Protein AF-A0A2N9NMX2-F1 (afdb_monomer_lite)

Sequence (235 aa):
MAMRSRLASSKILWVWAVVLITSLGVEANPLKEPKRTVNGYAIDLTPLFRWWAKHQGERPLKAWVQVTGPIVGTNNLGWILKARVESSGEGETEDKPKTSANGETRIILTHPPIQEFADFQKLLEQRKALTDEQSQLSAQVADAKNHSQQLSQEQADYRARGVRARGISQQTHYWNQTGDEAKARLKDIEKQLEELRAKFTSYPDAAKYSVDTFALDLRQEFAGMHVYERGFVWK

pLDDT: mean 86.07, std 18.01, range [40.31, 98.5]

Foldseek 3Di:
DDDDDDPPPPPPPDDPPPPPPDCPDLFLDLPPQQWFADPNDTGGCVQQSVCVVPVDDDHPPQQKWKWKAAFPQADPFATWGQTQTDRPDDDPPVPDDPQDPVNTDIAGEGPDPPVVVVVLVVLVVVLVVLVVLLVVLVVLLVVLVVLLVVLVVVCVVCVVVVHDDPPSVVSNVVSVVSNVVSVVVSVVSVVVNVVSVSSQNSAPDSVGHMRTHIWGFPVDDDPNHTYTYRGHRDD

Radius of gyration: 29.01 Å; chains: 1; bounding box: 64×53×88 Å

Structure (mmCIF, N/CA/C/O backbone):
data_AF-A0A2N9NMX2-F1
#
_entry.id   AF-A0A2N9NMX2-F1
#
loop_
_atom_site.group_PDB
_atom_site.id
_atom_site.type_symbol
_atom_site.label_atom_id
_atom_site.label_alt_id
_atom_site.label_comp_id
_atom_site.label_asym_id
_atom_site.label_entity_id
_atom_site.label_seq_id
_atom_site.pdbx_PDB_ins_code
_atom_site.Cartn_x
_atom_site.Cartn_y
_atom_site.Cartn_z
_atom_site.occupancy
_atom_site.B_iso_or_equiv
_atom_site.auth_seq_id
_atom_site.auth_comp_id
_atom_site.auth_asym_id
_atom_site.auth_atom_id
_atom_site.pdbx_PDB_model_num
ATOM 1 N N . MET A 1 1 ? -12.066 -32.091 48.971 1.00 47.62 1 MET A N 1
ATOM 2 C CA . MET A 1 1 ? -11.179 -32.180 47.791 1.00 47.62 1 MET A CA 1
ATOM 3 C C . MET A 1 1 ? -11.675 -31.146 46.781 1.00 47.62 1 MET A C 1
ATOM 5 O O . MET A 1 1 ? -12.610 -31.419 46.048 1.00 47.62 1 MET A O 1
ATOM 9 N N . ALA A 1 2 ? -11.192 -29.903 46.873 1.00 42.56 2 ALA A N 1
ATOM 10 C CA . ALA A 1 2 ? -11.749 -28.760 46.141 1.00 42.56 2 ALA A CA 1
ATOM 11 C C . ALA A 1 2 ? -10.792 -28.340 45.020 1.00 42.56 2 ALA A C 1
ATOM 13 O O . ALA A 1 2 ? -9.688 -27.855 45.275 1.00 42.56 2 ALA A O 1
ATOM 14 N N . MET A 1 3 ? -11.219 -28.570 43.780 1.00 45.94 3 MET A N 1
ATOM 15 C CA . MET A 1 3 ? -10.464 -28.287 42.565 1.00 45.94 3 MET A CA 1
ATOM 16 C C . MET A 1 3 ? -10.550 -26.783 42.268 1.00 45.94 3 MET A C 1
ATOM 18 O O . MET A 1 3 ? -11.574 -26.270 41.822 1.00 45.94 3 MET A O 1
ATOM 22 N N . ARG A 1 4 ? -9.479 -26.047 42.583 1.00 51.97 4 ARG A N 1
ATOM 23 C CA . ARG A 1 4 ? -9.343 -24.621 42.260 1.00 51.97 4 ARG A CA 1
ATOM 24 C C . ARG A 1 4 ? -9.073 -24.465 40.762 1.00 51.97 4 ARG A C 1
ATOM 26 O O . ARG A 1 4 ? -7.940 -24.617 40.315 1.00 51.97 4 ARG A O 1
ATOM 33 N N . SER A 1 5 ? -10.123 -24.137 40.015 1.00 53.41 5 SER A N 1
ATOM 34 C CA . SER A 1 5 ? -10.069 -23.642 38.636 1.00 53.41 5 SER A CA 1
ATOM 35 C C . SER A 1 5 ? -9.247 -22.348 38.581 1.00 53.41 5 SER A C 1
ATOM 37 O O . SER A 1 5 ? -9.731 -21.269 38.930 1.00 53.41 5 SER A O 1
ATOM 39 N N . ARG A 1 6 ? -7.979 -22.452 38.171 1.00 52.78 6 ARG A N 1
ATOM 40 C CA . ARG A 1 6 ? -7.160 -21.299 37.789 1.00 52.78 6 ARG A CA 1
ATOM 41 C C . ARG A 1 6 ? -7.561 -20.896 36.372 1.00 52.78 6 ARG A C 1
ATOM 43 O O . ARG A 1 6 ? -7.125 -21.516 35.409 1.00 52.78 6 ARG A O 1
ATOM 50 N N . LEU A 1 7 ? -8.384 -19.857 36.265 1.00 48.28 7 LEU A N 1
ATOM 51 C CA . LEU A 1 7 ? -8.557 -19.100 35.029 1.00 48.28 7 LEU A CA 1
ATOM 52 C C . LEU A 1 7 ? -7.191 -18.525 34.648 1.00 48.28 7 LEU A C 1
ATOM 54 O O . LEU A 1 7 ? -6.672 -17.618 35.301 1.00 48.28 7 LEU A O 1
ATOM 58 N N . ALA A 1 8 ? -6.583 -19.118 33.625 1.00 44.38 8 ALA A N 1
ATOM 59 C CA . ALA A 1 8 ? -5.414 -18.577 32.968 1.00 44.38 8 ALA A CA 1
ATOM 60 C C . ALA A 1 8 ? -5.805 -17.218 32.375 1.00 44.38 8 ALA A C 1
ATOM 62 O O . ALA A 1 8 ? -6.515 -17.139 31.376 1.00 44.38 8 ALA A O 1
ATOM 63 N N . SER A 1 9 ? -5.365 -16.144 33.029 1.00 43.34 9 SER A N 1
ATOM 64 C CA . SER A 1 9 ? -5.313 -14.811 32.441 1.00 43.34 9 SER A CA 1
ATOM 65 C C . SER A 1 9 ? -4.363 -14.899 31.248 1.00 43.34 9 SER A C 1
ATOM 67 O O . SER A 1 9 ? -3.140 -14.850 31.396 1.00 43.34 9 SER A O 1
ATOM 69 N N . SER A 1 10 ? -4.945 -15.151 30.074 1.00 42.00 10 SER A N 1
ATOM 70 C CA . SER A 1 10 ? -4.273 -15.079 28.786 1.00 42.00 10 SER A CA 1
ATOM 71 C C . SER A 1 10 ? -3.840 -13.632 28.609 1.00 42.00 10 SER A C 1
ATOM 73 O O . SER A 1 10 ? -4.638 -12.753 28.284 1.00 42.00 10 SER A O 1
ATOM 75 N N . LYS A 1 11 ? -2.583 -13.369 28.966 1.00 43.91 11 LYS A N 1
ATOM 76 C CA . LYS A 1 11 ? -1.931 -12.084 28.770 1.00 43.91 11 LYS A CA 1
ATOM 77 C C . LYS A 1 11 ? -1.992 -11.787 27.278 1.00 43.91 11 LYS A C 1
ATOM 79 O O . LYS A 1 11 ? -1.294 -12.420 26.490 1.00 43.91 11 LYS A O 1
ATOM 84 N N . ILE A 1 12 ? -2.844 -10.833 26.916 1.00 48.16 12 ILE A N 1
ATOM 85 C CA . ILE A 1 12 ? -2.868 -10.167 25.616 1.00 48.16 12 ILE A CA 1
ATOM 86 C C . ILE A 1 12 ? -1.538 -9.417 25.507 1.00 48.16 12 ILE A C 1
ATOM 88 O O . ILE A 1 12 ? -1.404 -8.258 25.882 1.00 48.16 12 ILE A O 1
ATOM 92 N N . LEU A 1 13 ? -0.514 -10.150 25.089 1.00 41.31 13 LEU A N 1
ATOM 93 C CA . LEU A 1 13 ? 0.828 -9.676 24.789 1.00 41.31 13 LEU A CA 1
ATOM 94 C C . LEU A 1 13 ? 0.875 -9.468 23.272 1.00 41.31 13 LEU A C 1
ATOM 96 O O . LEU A 1 13 ? 1.619 -10.124 22.553 1.00 41.31 13 LEU A O 1
ATOM 100 N N . TRP A 1 14 ? -0.024 -8.618 22.773 1.00 45.47 14 TRP A N 1
ATOM 101 C CA . TRP A 1 14 ? -0.082 -8.267 21.362 1.00 45.47 14 TRP A CA 1
ATOM 102 C C . TRP A 1 14 ? 0.763 -7.014 21.122 1.00 45.47 14 TRP A C 1
ATOM 104 O O . TRP A 1 14 ? 0.376 -5.900 21.449 1.00 45.47 14 TRP A O 1
ATOM 114 N N . VAL A 1 15 ? 1.963 -7.267 20.601 1.00 44.28 15 VAL A N 1
ATOM 115 C CA . VAL A 1 15 ? 2.586 -6.519 19.501 1.00 44.28 15 VAL A CA 1
ATOM 116 C C . VAL A 1 15 ? 2.667 -4.994 19.680 1.00 44.28 15 VAL A C 1
ATOM 118 O O . VAL A 1 15 ? 2.109 -4.229 18.908 1.00 44.28 15 VAL A O 1
ATOM 121 N N . TRP A 1 16 ? 3.502 -4.535 20.614 1.00 44.97 16 TRP A N 1
ATOM 122 C CA . TRP A 1 16 ? 4.169 -3.230 20.479 1.00 44.97 16 TRP A CA 1
ATOM 123 C C . TRP A 1 16 ? 5.492 -3.405 19.728 1.00 44.97 16 TRP A C 1
ATOM 125 O O . TRP A 1 16 ? 6.568 -3.094 20.230 1.00 44.97 16 TRP A O 1
ATOM 135 N N . ALA A 1 17 ? 5.424 -3.940 18.509 1.00 49.78 17 ALA A N 1
ATOM 136 C CA . ALA A 1 17 ? 6.506 -3.767 17.552 1.00 49.78 17 ALA A CA 1
ATOM 137 C C . ALA A 1 17 ? 6.272 -2.415 16.872 1.00 49.78 17 ALA A C 1
ATOM 139 O O . ALA A 1 17 ? 5.719 -2.340 15.778 1.00 49.78 17 ALA A O 1
ATOM 140 N N . VAL A 1 18 ? 6.644 -1.336 17.568 1.00 46.16 18 VAL A N 1
ATOM 141 C CA . VAL A 1 18 ? 6.762 -0.001 16.972 1.00 46.16 18 VAL A CA 1
ATOM 142 C C . VAL A 1 18 ? 7.912 -0.083 15.981 1.00 46.16 18 VAL A C 1
ATOM 144 O O . VAL A 1 18 ? 9.083 0.106 16.305 1.00 46.16 18 VAL A O 1
ATOM 147 N N . VAL A 1 19 ? 7.562 -0.473 14.764 1.00 46.78 19 VAL A N 1
ATOM 148 C CA . VAL A 1 19 ? 8.454 -0.472 13.626 1.00 46.78 19 VAL A CA 1
ATOM 149 C C . VAL A 1 19 ? 8.679 0.992 13.261 1.00 46.78 19 VAL A C 1
ATOM 151 O O . VAL A 1 19 ? 7.882 1.624 12.570 1.00 46.78 19 VAL A O 1
ATOM 154 N N . LEU A 1 20 ? 9.778 1.535 13.774 1.00 42.72 20 LEU A N 1
ATOM 155 C CA . LEU A 1 20 ? 10.338 2.831 13.410 1.00 42.72 20 LEU A CA 1
ATOM 156 C C . LEU A 1 20 ? 10.934 2.703 11.993 1.00 42.72 20 LEU A C 1
ATOM 158 O O . LEU A 1 20 ? 12.146 2.678 11.807 1.00 42.72 20 LEU A O 1
ATOM 162 N N . ILE A 1 21 ? 10.070 2.528 10.984 1.00 47.84 21 ILE A N 1
ATOM 163 C CA . ILE A 1 21 ? 10.457 2.666 9.576 1.00 47.84 21 ILE A CA 1
ATOM 164 C C . ILE A 1 21 ? 10.662 4.156 9.351 1.00 47.84 21 ILE A C 1
ATOM 166 O O . ILE A 1 21 ? 9.710 4.929 9.252 1.00 47.84 21 ILE A O 1
ATOM 170 N N . THR A 1 22 ? 11.927 4.550 9.298 1.00 41.62 22 THR A N 1
ATOM 171 C CA . THR A 1 22 ? 12.352 5.824 8.741 1.00 41.62 22 THR A CA 1
ATOM 172 C C . THR A 1 22 ? 11.743 5.960 7.348 1.00 41.62 22 THR A C 1
ATOM 174 O O . THR A 1 22 ? 12.031 5.194 6.429 1.00 41.62 22 THR A O 1
ATOM 177 N N . SER A 1 23 ? 10.832 6.920 7.216 1.00 41.47 23 SER A N 1
ATOM 178 C CA . SER A 1 23 ? 10.140 7.284 5.988 1.00 41.47 23 SER A CA 1
ATOM 179 C C . SER A 1 23 ? 11.117 7.941 5.012 1.00 41.47 23 SER A C 1
ATOM 181 O O . SER A 1 23 ? 11.110 9.155 4.821 1.00 41.47 23 SER A O 1
ATOM 183 N N . LEU A 1 24 ? 11.983 7.141 4.394 1.00 43.94 24 LEU A N 1
ATOM 184 C CA . LEU A 1 24 ? 12.539 7.490 3.095 1.00 43.94 24 LEU A CA 1
ATOM 185 C C . LEU A 1 24 ? 11.363 7.440 2.122 1.00 43.94 24 LEU A C 1
ATOM 187 O O . LEU A 1 24 ? 10.785 6.373 1.925 1.00 43.94 24 LEU A O 1
ATOM 191 N N . GLY A 1 25 ? 10.956 8.610 1.627 1.00 40.31 25 GLY A N 1
ATOM 192 C CA . GLY A 1 25 ? 9.791 8.799 0.767 1.00 40.31 25 GLY A CA 1
ATOM 193 C C . GLY A 1 25 ? 9.761 7.777 -0.362 1.00 40.31 25 GLY A C 1
ATOM 194 O O . GLY A 1 25 ? 10.477 7.887 -1.353 1.00 40.31 25 GLY A O 1
ATOM 195 N N . VAL A 1 26 ? 8.932 6.755 -0.195 1.00 43.06 26 VAL A N 1
ATOM 196 C CA . VAL A 1 26 ? 8.551 5.860 -1.274 1.00 43.06 26 VAL A CA 1
ATOM 197 C C . VAL A 1 26 ? 7.506 6.660 -2.026 1.00 43.06 26 VAL A C 1
ATOM 199 O O . VAL A 1 26 ? 6.379 6.643 -1.588 1.00 43.06 26 VAL A O 1
ATOM 202 N N . GLU A 1 27 ? 7.860 7.430 -3.054 1.00 44.91 27 GLU A N 1
ATOM 203 C CA . GLU A 1 27 ? 6.912 7.985 -4.039 1.00 44.91 27 GLU A CA 1
ATOM 204 C C . GLU A 1 27 ? 6.860 6.998 -5.211 1.00 44.91 27 GLU A C 1
ATOM 206 O O . GLU A 1 27 ? 7.907 6.747 -5.798 1.00 44.91 27 GLU A O 1
ATOM 211 N N . ALA A 1 28 ? 5.739 6.356 -5.557 1.00 48.09 28 ALA A N 1
ATOM 212 C CA . ALA A 1 28 ? 5.611 5.555 -6.784 1.00 48.09 28 ALA A CA 1
ATOM 213 C C . ALA A 1 28 ? 5.579 6.511 -7.980 1.00 48.09 28 ALA A C 1
ATOM 215 O O . ALA A 1 28 ? 4.559 6.931 -8.511 1.00 48.09 28 ALA A O 1
ATOM 216 N N . ASN A 1 29 ? 6.790 6.922 -8.303 1.00 63.94 29 ASN A N 1
ATOM 217 C CA . ASN A 1 29 ? 7.134 7.929 -9.261 1.00 63.94 29 ASN A CA 1
ATOM 218 C C . ASN A 1 29 ? 7.929 7.195 -10.349 1.00 63.94 29 ASN A C 1
ATOM 220 O O . ASN A 1 29 ? 8.874 6.471 -10.002 1.00 63.94 29 ASN A O 1
ATOM 224 N N . PRO A 1 30 ? 7.617 7.370 -11.646 1.00 65.69 30 PRO A N 1
ATOM 225 C CA . PRO A 1 30 ? 8.416 6.798 -12.732 1.00 65.69 30 PRO A CA 1
ATOM 226 C C . PRO A 1 30 ? 9.889 7.232 -12.652 1.00 65.69 30 PRO A C 1
ATOM 228 O O . PRO A 1 30 ? 10.756 6.597 -13.252 1.00 65.69 30 PRO A O 1
ATOM 231 N N . LEU A 1 31 ? 10.171 8.277 -11.863 1.00 75.25 31 LEU A N 1
ATOM 232 C CA . LEU A 1 31 ? 11.485 8.818 -11.537 1.00 75.25 31 LEU A CA 1
ATOM 233 C C . LEU A 1 31 ? 12.231 8.058 -10.412 1.00 75.25 31 LEU A C 1
ATOM 235 O O . LEU A 1 31 ? 13.266 8.527 -9.928 1.00 75.25 31 LEU A O 1
ATOM 239 N N . LYS A 1 32 ? 11.742 6.890 -9.979 1.00 78.12 32 LYS A N 1
ATOM 240 C CA . LYS A 1 32 ? 12.480 5.982 -9.089 1.00 78.12 32 LYS A CA 1
ATOM 241 C C . LYS A 1 32 ? 13.601 5.263 -9.844 1.00 78.12 32 LYS A C 1
ATOM 243 O O . LYS A 1 32 ? 13.436 4.814 -10.980 1.00 78.12 32 LYS A O 1
ATOM 248 N N . GLU A 1 33 ? 14.729 5.103 -9.150 1.00 88.06 33 GLU A N 1
ATOM 249 C CA . GLU A 1 33 ? 15.849 4.243 -9.558 1.00 88.06 33 GLU A CA 1
ATOM 250 C C . GLU A 1 33 ? 16.414 4.622 -10.944 1.00 88.06 33 GLU A C 1
ATOM 252 O O . GLU A 1 33 ? 16.258 3.871 -11.914 1.00 88.06 33 GLU A O 1
ATOM 257 N N . PRO A 1 34 ? 17.074 5.792 -11.067 1.00 91.94 34 PRO A N 1
ATOM 258 C CA . PRO A 1 34 ? 17.586 6.263 -12.351 1.00 91.94 34 PRO A CA 1
ATOM 259 C C . PRO A 1 34 ? 18.706 5.376 -12.902 1.00 91.94 34 PRO A C 1
ATOM 261 O O . PRO A 1 34 ? 18.903 5.324 -14.107 1.00 91.94 34 PRO A O 1
ATOM 264 N N . LYS A 1 35 ? 19.443 4.667 -12.044 1.00 94.31 35 LYS A N 1
ATOM 265 C CA . LYS A 1 35 ? 20.539 3.787 -12.459 1.00 94.31 35 LYS A CA 1
ATOM 266 C C . LYS A 1 35 ? 20.045 2.353 -12.552 1.00 94.31 35 LYS A C 1
ATOM 268 O O . LYS A 1 35 ? 19.622 1.782 -11.545 1.00 94.31 35 LYS A O 1
ATOM 273 N N . ARG A 1 36 ? 20.112 1.778 -13.750 1.00 94.44 36 ARG A N 1
ATOM 274 C CA . ARG A 1 36 ? 19.616 0.426 -14.033 1.00 94.44 36 ARG A CA 1
ATOM 275 C C . ARG A 1 36 ? 20.608 -0.368 -14.861 1.00 94.44 36 ARG A C 1
ATOM 277 O O . ARG A 1 36 ? 21.459 0.215 -15.520 1.00 94.44 36 ARG A O 1
ATOM 284 N N . THR A 1 37 ? 20.460 -1.684 -14.867 1.00 95.06 37 THR A N 1
ATOM 285 C CA . THR A 1 37 ? 21.230 -2.585 -15.722 1.00 95.06 37 THR A CA 1
ATOM 286 C C . THR A 1 37 ? 20.305 -3.265 -16.717 1.00 95.06 37 THR A C 1
ATOM 288 O O . THR A 1 37 ? 19.322 -3.889 -16.320 1.00 95.06 37 THR A O 1
ATOM 291 N N . VAL A 1 38 ? 20.630 -3.167 -18.002 1.00 94.81 38 VAL A N 1
ATOM 292 C CA . VAL A 1 38 ? 19.905 -3.814 -19.103 1.00 94.81 38 VAL A CA 1
ATOM 293 C C . VAL A 1 38 ? 20.924 -4.617 -19.897 1.00 94.81 38 VAL A C 1
ATOM 295 O O . VAL A 1 38 ? 21.934 -4.062 -20.331 1.00 94.81 38 VAL A O 1
ATOM 298 N N . ASN A 1 39 ? 20.704 -5.925 -20.046 1.00 92.38 39 ASN A N 1
ATOM 299 C CA . ASN A 1 39 ? 21.640 -6.827 -20.737 1.00 92.38 39 ASN A CA 1
ATOM 300 C C . ASN A 1 39 ? 23.106 -6.695 -20.264 1.00 92.38 39 ASN A C 1
ATOM 302 O O . ASN A 1 39 ? 24.037 -6.741 -21.061 1.00 92.38 39 ASN A O 1
ATOM 306 N N . GLY A 1 40 ? 23.316 -6.488 -18.958 1.00 93.38 40 GLY A N 1
ATOM 307 C CA . GLY A 1 40 ? 24.647 -6.331 -18.354 1.00 93.38 40 GLY A CA 1
ATOM 308 C C . GLY A 1 40 ? 25.252 -4.922 -18.435 1.00 93.38 40 GLY A C 1
ATOM 309 O O . GLY A 1 40 ? 26.270 -4.673 -17.793 1.00 93.38 40 GLY A O 1
ATOM 310 N N . TYR A 1 41 ? 24.623 -3.981 -19.143 1.00 95.25 41 TYR A N 1
ATOM 311 C CA . TYR A 1 41 ? 25.095 -2.598 -19.252 1.00 95.25 41 TYR A CA 1
ATOM 312 C C . TYR A 1 41 ? 24.394 -1.684 -18.252 1.00 95.25 41 TYR A C 1
ATOM 314 O O . TYR A 1 41 ? 23.165 -1.666 -18.179 1.00 95.25 41 TYR A O 1
ATOM 322 N N . ALA A 1 42 ? 25.175 -0.894 -17.512 1.00 95.62 42 ALA A N 1
ATOM 323 C CA . ALA A 1 42 ? 24.651 0.149 -16.637 1.00 95.62 42 ALA A CA 1
ATOM 324 C C . ALA A 1 42 ? 24.177 1.356 -17.463 1.00 95.62 42 ALA A C 1
ATOM 326 O O . ALA A 1 42 ? 24.919 1.893 -18.285 1.00 95.62 42 ALA A O 1
ATOM 327 N N . ILE A 1 43 ? 22.946 1.792 -17.221 1.00 95.56 43 ILE A N 1
ATOM 328 C CA . ILE A 1 43 ? 22.279 2.899 -17.902 1.00 95.56 43 ILE A CA 1
ATOM 329 C C . ILE A 1 43 ? 21.822 3.901 -16.844 1.00 95.56 43 ILE A C 1
ATOM 331 O O . ILE A 1 43 ? 21.216 3.526 -15.838 1.00 95.56 43 ILE A O 1
ATOM 335 N N . ASP A 1 44 ? 22.108 5.180 -17.083 1.00 95.75 44 ASP A N 1
ATOM 336 C CA . ASP A 1 44 ? 21.648 6.290 -16.252 1.00 95.75 44 ASP A CA 1
ATOM 337 C C . ASP A 1 44 ? 20.474 7.013 -16.928 1.00 95.75 44 ASP A C 1
ATOM 339 O O . ASP A 1 44 ? 20.633 7.699 -17.938 1.00 95.75 44 ASP A O 1
ATOM 343 N N . LEU A 1 45 ? 19.284 6.860 -16.350 1.00 95.25 45 LEU A N 1
ATOM 344 C CA . LEU A 1 45 ? 18.033 7.488 -16.770 1.00 95.25 45 LEU A CA 1
ATOM 345 C C . LEU A 1 45 ? 17.859 8.906 -16.209 1.00 95.25 45 LEU A C 1
ATOM 347 O O . LEU A 1 45 ? 16.864 9.558 -16.523 1.00 95.25 45 LEU A O 1
ATOM 351 N N . THR A 1 46 ? 18.803 9.431 -15.419 1.00 94.81 46 THR A N 1
ATOM 352 C CA . THR A 1 46 ? 18.719 10.794 -14.859 1.00 94.81 46 THR A CA 1
ATOM 353 C C . THR A 1 46 ? 18.422 11.869 -15.919 1.00 94.81 46 THR A C 1
ATOM 355 O O . THR A 1 46 ? 17.572 12.727 -15.659 1.00 94.81 46 THR A O 1
ATOM 358 N N . PRO A 1 47 ? 19.043 11.864 -17.119 1.00 95.38 47 PRO A N 1
ATOM 359 C CA . PRO A 1 47 ? 18.703 12.830 -18.163 1.00 95.38 47 PRO A CA 1
ATOM 360 C C . PRO A 1 47 ? 17.249 12.704 -18.633 1.00 95.38 47 PRO A C 1
ATOM 362 O O . PRO A 1 47 ? 16.579 13.718 -18.816 1.00 95.38 47 PRO A O 1
ATOM 365 N N . LEU A 1 48 ? 16.744 11.473 -18.774 1.00 93.62 48 LEU A N 1
ATOM 366 C CA . LEU A 1 48 ? 15.357 11.203 -19.163 1.00 93.62 48 LEU A CA 1
ATOM 367 C C . LEU A 1 48 ? 14.377 11.673 -18.091 1.00 93.62 48 LEU A C 1
ATOM 369 O O . LEU A 1 48 ? 13.366 12.278 -18.421 1.00 93.62 48 LEU A O 1
ATOM 373 N N . PHE A 1 49 ? 14.706 11.480 -16.817 1.00 92.25 49 PHE A N 1
ATOM 374 C CA . PHE A 1 49 ? 13.892 11.937 -15.691 1.00 92.25 49 PHE A CA 1
ATOM 375 C C . PHE A 1 49 ? 13.814 13.466 -15.629 1.00 92.25 49 PHE A C 1
ATOM 377 O O . PHE A 1 49 ? 12.736 14.036 -15.466 1.00 92.25 49 PHE A O 1
ATOM 384 N N . ARG A 1 50 ? 14.953 14.147 -15.821 1.00 92.19 50 ARG A N 1
ATOM 385 C CA . ARG A 1 50 ? 15.007 15.616 -15.906 1.00 92.19 50 ARG A CA 1
ATOM 386 C C . ARG A 1 50 ? 14.204 16.147 -17.089 1.00 92.19 50 ARG A C 1
ATOM 388 O O . ARG A 1 50 ? 13.518 17.155 -16.937 1.00 92.19 50 ARG A O 1
ATOM 395 N N . TRP A 1 51 ? 14.301 15.481 -18.241 1.00 92.88 51 TRP A N 1
ATOM 396 C CA . TRP A 1 51 ? 13.504 15.823 -19.412 1.00 92.88 51 TRP A CA 1
ATOM 397 C C . TRP A 1 51 ? 12.018 15.608 -19.137 1.00 92.88 51 TRP A C 1
ATOM 399 O O . TRP A 1 51 ? 11.240 16.521 -19.364 1.00 92.88 51 TRP A O 1
ATOM 409 N N . TRP A 1 52 ? 11.626 14.465 -18.574 1.00 90.44 52 TRP A N 1
ATOM 410 C CA . TRP A 1 52 ? 10.231 14.142 -18.270 1.00 90.44 52 TRP A CA 1
ATOM 411 C C . TRP A 1 52 ? 9.574 15.171 -17.346 1.00 90.44 52 TRP A C 1
ATOM 413 O O . TRP A 1 52 ? 8.458 15.602 -17.592 1.00 90.44 52 TRP A O 1
ATOM 423 N N . ALA A 1 53 ? 10.293 15.640 -16.325 1.00 89.94 53 ALA A N 1
ATOM 424 C CA . ALA A 1 53 ? 9.764 16.623 -15.382 1.00 89.94 53 ALA A CA 1
ATOM 425 C C . ALA A 1 53 ? 9.489 18.012 -15.996 1.00 89.94 53 ALA A C 1
ATOM 427 O O . ALA A 1 53 ? 8.742 18.795 -15.413 1.00 89.94 53 ALA A O 1
ATOM 428 N N . LYS A 1 54 ? 10.124 18.362 -17.124 1.00 90.44 54 LYS A N 1
ATOM 429 C CA . LYS A 1 54 ? 10.041 19.711 -17.722 1.00 90.44 54 LYS A CA 1
ATOM 430 C C . LYS A 1 54 ? 9.542 19.730 -19.165 1.00 90.44 54 LYS A C 1
ATOM 432 O O . LYS A 1 54 ? 9.146 20.787 -19.640 1.00 90.44 54 LYS A O 1
ATOM 437 N N . HIS A 1 55 ? 9.633 18.605 -19.867 1.00 87.69 55 HIS A N 1
ATOM 438 C CA . HIS A 1 55 ? 9.473 18.456 -21.314 1.00 87.69 55 HIS A CA 1
ATOM 439 C C . HIS A 1 55 ? 10.221 19.528 -22.128 1.00 87.69 55 HIS A C 1
ATOM 441 O O . HIS A 1 55 ? 9.705 20.068 -23.101 1.00 87.69 55 HIS A O 1
ATOM 447 N N . GLN A 1 56 ? 11.449 19.860 -21.713 1.00 89.44 56 GLN A N 1
ATOM 448 C CA . GLN A 1 56 ? 12.274 20.896 -22.342 1.00 89.44 56 GLN A CA 1
ATOM 449 C C . GLN A 1 56 ? 13.469 20.289 -23.081 1.00 89.44 56 GLN A C 1
ATOM 451 O O . GLN A 1 56 ? 14.226 19.508 -22.505 1.00 89.44 56 GLN A O 1
ATOM 456 N N . GLY A 1 57 ? 13.672 20.720 -24.329 1.00 91.12 57 GLY A N 1
ATOM 457 C CA . GLY A 1 57 ? 14.774 20.279 -25.187 1.00 91.12 57 GLY A CA 1
ATOM 458 C C . GLY A 1 57 ? 14.532 18.926 -25.863 1.00 91.12 57 GLY A C 1
ATOM 459 O O . GLY A 1 57 ? 13.445 18.351 -25.777 1.00 91.12 57 GLY A O 1
ATOM 460 N N . GLU A 1 58 ? 15.562 18.422 -26.548 1.00 92.69 58 GLU A N 1
ATOM 461 C CA . GLU A 1 58 ? 15.520 17.105 -27.187 1.00 92.69 58 GLU A CA 1
ATOM 462 C C . GLU A 1 58 ? 15.412 15.998 -26.129 1.00 92.69 58 GLU A C 1
ATOM 464 O O . GLU A 1 58 ? 16.144 16.003 -25.134 1.00 92.69 58 GLU A O 1
ATOM 469 N N . ARG A 1 59 ? 14.502 15.035 -26.337 1.00 92.38 59 ARG A N 1
ATOM 470 C CA . ARG A 1 59 ? 14.345 13.905 -25.416 1.00 92.38 59 ARG A CA 1
ATOM 471 C C . ARG A 1 59 ? 15.583 13.004 -25.469 1.00 92.38 59 ARG A C 1
ATOM 473 O O . ARG A 1 59 ? 15.839 12.392 -26.510 1.00 92.38 59 ARG A O 1
ATOM 480 N N . PRO A 1 60 ? 16.301 12.819 -24.350 1.00 94.94 60 PRO A N 1
ATOM 481 C CA . PRO A 1 60 ? 17.360 11.825 -24.279 1.00 94.94 60 PRO A CA 1
ATOM 482 C C . PRO A 1 60 ? 16.759 10.415 -24.218 1.00 94.94 60 PRO A C 1
ATOM 484 O O . PRO A 1 60 ? 15.641 10.229 -23.747 1.00 94.94 60 PRO A O 1
ATOM 487 N N . LEU A 1 61 ? 17.524 9.399 -24.631 1.00 93.31 61 LEU A N 1
ATOM 488 C CA . LEU A 1 61 ? 17.128 7.990 -24.500 1.00 93.31 61 LEU A CA 1
ATOM 489 C C . LEU A 1 61 ? 15.774 7.667 -25.174 1.00 93.31 61 LEU A C 1
ATOM 491 O O . LEU A 1 61 ? 14.895 7.072 -24.560 1.00 93.31 61 LEU A O 1
ATOM 495 N N . LYS A 1 62 ? 15.607 8.030 -26.456 1.00 93.44 62 LYS A N 1
ATOM 496 C CA . LYS A 1 62 ? 14.337 7.909 -27.213 1.00 93.44 62 LYS A CA 1
ATOM 497 C C . LYS A 1 62 ? 13.710 6.502 -27.231 1.00 93.44 62 LYS A C 1
ATOM 499 O O . LYS A 1 62 ? 12.504 6.385 -27.398 1.00 93.44 62 LYS A O 1
ATOM 504 N N . ALA A 1 63 ? 14.506 5.446 -27.044 1.00 93.50 63 ALA A N 1
ATOM 505 C CA . ALA A 1 63 ? 14.022 4.062 -26.964 1.00 93.50 63 ALA A CA 1
ATOM 506 C C . ALA A 1 63 ? 13.352 3.709 -25.620 1.00 93.50 63 ALA A C 1
ATOM 508 O O . ALA A 1 63 ? 12.717 2.666 -25.502 1.00 93.50 63 ALA A O 1
ATOM 509 N N . TRP A 1 64 ? 13.502 4.551 -24.597 1.00 94.81 64 TRP A N 1
ATOM 510 C CA . TRP A 1 64 ? 12.847 4.370 -23.307 1.00 94.81 64 TRP A CA 1
ATOM 511 C C . TRP A 1 64 ? 11.494 5.057 -23.321 1.00 94.81 64 TRP A C 1
ATOM 513 O O . TRP A 1 64 ? 11.411 6.268 -23.531 1.00 94.81 64 TRP A O 1
ATOM 523 N N . VAL A 1 65 ? 10.443 4.299 -23.046 1.00 94.50 65 VAL A N 1
ATOM 524 C CA . VAL A 1 65 ? 9.054 4.761 -23.023 1.00 94.50 65 VAL A CA 1
ATOM 525 C C . VAL A 1 65 ? 8.512 4.721 -21.601 1.00 94.50 65 VAL A C 1
ATOM 527 O O . VAL A 1 65 ? 8.975 3.921 -20.786 1.00 94.50 65 VAL A O 1
ATOM 530 N N . GLN A 1 66 ? 7.551 5.587 -21.286 1.00 94.19 66 GLN A N 1
ATOM 531 C CA . GLN A 1 66 ? 6.819 5.453 -20.029 1.00 94.19 66 GLN A CA 1
ATOM 532 C C . GLN A 1 66 ? 5.738 4.390 -20.215 1.00 94.19 66 GLN A C 1
ATOM 534 O O . GLN A 1 66 ? 4.972 4.429 -21.179 1.00 94.19 66 GLN A O 1
ATOM 539 N N . VAL A 1 67 ? 5.703 3.438 -19.293 1.00 94.56 67 VAL A N 1
ATOM 540 C CA . VAL A 1 67 ? 4.724 2.362 -19.227 1.00 94.56 67 VAL A CA 1
ATOM 541 C C . VAL A 1 67 ? 3.886 2.564 -17.978 1.00 94.56 67 VAL A C 1
ATOM 543 O O . VAL A 1 67 ? 4.402 2.449 -16.862 1.00 94.56 67 VAL A O 1
ATOM 546 N N . THR A 1 68 ? 2.589 2.798 -18.174 1.00 94.19 68 THR A N 1
ATOM 547 C CA . THR A 1 68 ? 1.647 2.992 -17.071 1.00 94.19 68 THR A CA 1
ATOM 548 C C . THR A 1 68 ? 0.446 2.071 -17.223 1.00 94.19 68 THR A C 1
ATOM 550 O O . THR A 1 68 ? -0.266 2.126 -18.226 1.00 94.19 68 THR A O 1
ATOM 553 N N . GLY A 1 69 ? 0.186 1.220 -16.233 1.00 94.81 69 GLY A N 1
ATOM 554 C CA . GLY A 1 69 ? -1.039 0.426 -16.205 1.00 94.81 69 GLY A CA 1
ATOM 555 C C . GLY A 1 69 ? -1.057 -0.732 -15.207 1.00 94.81 69 GLY A C 1
ATOM 556 O O . GLY A 1 69 ? -0.025 -1.121 -14.652 1.00 94.81 69 GLY A O 1
ATOM 557 N N . PRO A 1 70 ? -2.244 -1.314 -14.972 1.00 96.38 70 PRO A N 1
ATOM 558 C CA . PRO A 1 70 ? -2.410 -2.436 -14.063 1.00 96.38 70 PRO A CA 1
ATOM 559 C C . PRO A 1 70 ? -1.854 -3.754 -14.611 1.00 96.38 70 PRO A C 1
ATOM 561 O O . PRO A 1 70 ? -1.913 -4.043 -15.811 1.00 96.38 70 PRO A O 1
ATOM 564 N N . ILE A 1 71 ? -1.438 -4.612 -13.678 1.00 96.75 71 ILE A N 1
ATOM 565 C CA . ILE A 1 71 ? -1.114 -6.016 -13.945 1.00 96.75 71 ILE A CA 1
ATOM 566 C C . ILE A 1 71 ? -2.412 -6.773 -14.252 1.00 96.75 71 ILE A C 1
ATOM 568 O O . ILE A 1 71 ? -3.376 -6.706 -13.484 1.00 96.75 71 ILE A O 1
ATOM 572 N N . VAL A 1 72 ? -2.440 -7.487 -15.377 1.00 97.50 72 VAL A N 1
ATOM 573 C CA . VAL A 1 72 ? -3.568 -8.349 -15.782 1.00 97.50 72 VAL A CA 1
ATOM 574 C C . VAL A 1 72 ? -3.205 -9.830 -15.811 1.00 97.50 72 VAL A C 1
ATOM 576 O O . VAL A 1 72 ? -4.096 -10.672 -15.878 1.00 97.50 72 VAL A O 1
ATOM 579 N N . GLY A 1 73 ? -1.917 -10.158 -15.742 1.00 97.44 73 GLY A N 1
ATOM 580 C CA . GLY A 1 73 ? -1.441 -11.530 -15.660 1.00 97.44 73 GLY A CA 1
ATOM 581 C C . GLY A 1 73 ? 0.075 -11.607 -15.549 1.00 97.44 73 GLY A C 1
ATOM 582 O O . GLY A 1 73 ? 0.770 -10.591 -15.522 1.00 97.44 73 GLY A O 1
ATOM 583 N N . THR A 1 74 ? 0.586 -12.828 -15.508 1.00 97.94 74 THR A N 1
ATOM 584 C CA . THR A 1 74 ? 2.017 -13.133 -15.513 1.00 97.94 74 THR A CA 1
ATOM 585 C C . THR A 1 74 ? 2.280 -14.285 -16.478 1.00 97.94 74 THR A C 1
ATOM 587 O O . THR A 1 74 ? 1.426 -15.151 -16.671 1.00 97.94 74 THR A O 1
ATOM 590 N N . ASN A 1 75 ? 3.443 -14.281 -17.122 1.00 97.06 75 ASN A N 1
ATOM 591 C CA . ASN A 1 75 ? 3.916 -15.385 -17.955 1.00 97.06 75 ASN A CA 1
ATOM 592 C C . ASN A 1 75 ? 5.385 -15.705 -17.630 1.00 97.06 75 ASN A C 1
ATOM 594 O O . ASN A 1 75 ? 5.943 -15.203 -16.657 1.00 97.06 75 ASN A O 1
ATOM 598 N N . ASN A 1 76 ? 6.009 -16.559 -18.439 1.00 96.69 76 ASN A N 1
ATOM 599 C CA . ASN A 1 76 ? 7.411 -16.950 -18.285 1.00 96.69 76 ASN A CA 1
ATOM 600 C C . ASN A 1 76 ? 8.420 -15.815 -18.550 1.00 96.69 76 ASN A C 1
ATOM 602 O O . ASN A 1 76 ? 9.567 -15.945 -18.137 1.00 96.69 76 ASN A O 1
ATOM 606 N N . LEU A 1 77 ? 8.023 -14.731 -19.227 1.00 96.44 77 LEU A N 1
ATOM 607 C CA . LEU A 1 77 ? 8.886 -13.575 -19.503 1.00 96.44 77 LEU A CA 1
ATOM 608 C C . LEU A 1 77 ? 8.750 -12.464 -18.455 1.00 96.44 77 LEU A C 1
ATOM 610 O O . LEU A 1 77 ? 9.715 -11.749 -18.183 1.00 96.44 77 LEU A O 1
ATOM 614 N N . GLY A 1 78 ? 7.564 -12.289 -17.872 1.00 96.88 78 GLY A N 1
ATOM 615 C CA . GLY A 1 78 ? 7.327 -11.226 -16.905 1.00 96.88 78 GLY A CA 1
ATOM 616 C C . GLY A 1 78 ? 5.853 -10.943 -16.644 1.00 96.88 78 GLY A C 1
ATOM 617 O O . GLY A 1 78 ? 5.003 -11.838 -16.639 1.00 96.88 78 GLY A O 1
ATOM 618 N N . TRP A 1 79 ? 5.552 -9.676 -16.371 1.00 98.12 79 TRP A N 1
ATOM 619 C CA . TRP A 1 79 ? 4.186 -9.228 -16.112 1.00 98.12 79 TRP A CA 1
ATOM 620 C C . TRP A 1 79 ? 3.487 -8.841 -17.405 1.00 98.12 79 TRP A C 1
ATOM 622 O O . TRP A 1 79 ? 4.045 -8.120 -18.226 1.00 98.12 79 TRP A O 1
ATOM 632 N N . ILE A 1 80 ? 2.241 -9.280 -17.553 1.00 98.19 80 ILE A N 1
ATOM 633 C CA . ILE A 1 80 ? 1.353 -8.827 -18.618 1.00 98.19 80 ILE A CA 1
ATOM 634 C C . ILE A 1 80 ? 0.583 -7.627 -18.079 1.00 98.19 80 ILE A C 1
ATOM 636 O O . ILE A 1 80 ? -0.138 -7.742 -17.080 1.00 98.19 80 ILE A O 1
ATOM 640 N N . LEU A 1 81 ? 0.728 -6.482 -18.738 1.00 97.38 81 LEU A N 1
ATOM 641 C CA . LEU A 1 81 ? 0.076 -5.233 -18.353 1.00 97.38 81 LEU A CA 1
ATOM 642 C C . LEU A 1 81 ? -0.982 -4.853 -19.383 1.00 97.38 81 LEU A C 1
ATOM 644 O O . LEU A 1 81 ? -0.783 -5.046 -20.582 1.00 97.38 81 LEU A O 1
ATOM 648 N N . LYS A 1 82 ? -2.091 -4.273 -18.920 1.00 96.56 82 LYS A N 1
ATOM 649 C CA . LYS A 1 82 ? -2.983 -3.480 -19.776 1.00 96.56 82 LYS A CA 1
ATOM 650 C C . LYS A 1 82 ? -2.550 -2.030 -19.608 1.00 96.56 82 LYS A C 1
ATOM 652 O O . LYS A 1 82 ? -2.966 -1.390 -18.650 1.00 96.56 82 LYS A O 1
ATOM 657 N N . ALA A 1 83 ? -1.644 -1.570 -20.462 1.00 95.31 83 ALA A N 1
ATOM 658 C CA . ALA A 1 83 ? -0.895 -0.343 -20.233 1.00 95.31 83 ALA A CA 1
ATOM 659 C C . ALA A 1 83 ? -1.105 0.692 -21.335 1.00 95.31 83 ALA A C 1
ATOM 661 O O . ALA A 1 83 ? -1.324 0.358 -22.502 1.00 95.31 83 ALA A O 1
ATOM 662 N N . ARG A 1 84 ? -0.986 1.957 -20.943 1.00 94.56 84 ARG A N 1
ATOM 663 C CA . ARG A 1 84 ? -0.676 3.065 -21.836 1.00 94.56 84 ARG A CA 1
ATOM 664 C C . ARG A 1 84 ? 0.842 3.132 -21.985 1.00 94.56 84 ARG A C 1
ATOM 666 O O . ARG A 1 84 ? 1.565 3.066 -20.990 1.00 94.56 84 ARG A O 1
ATOM 673 N N . VAL A 1 85 ? 1.306 3.251 -23.225 1.00 93.25 85 VAL A N 1
ATOM 674 C CA . VAL A 1 85 ? 2.726 3.413 -23.543 1.00 93.25 85 VAL A CA 1
ATOM 675 C C . VAL A 1 85 ? 2.921 4.782 -24.176 1.00 93.25 85 VAL A C 1
ATOM 677 O O . VAL A 1 85 ? 2.459 5.027 -25.290 1.00 93.25 85 VAL A O 1
ATOM 680 N N . GLU A 1 86 ? 3.597 5.682 -23.466 1.00 90.62 86 GLU A N 1
ATOM 681 C CA . GLU A 1 86 ? 3.854 7.038 -23.947 1.00 90.62 86 GLU A CA 1
ATOM 682 C C . GLU A 1 86 ? 5.250 7.123 -24.580 1.00 90.62 86 GLU A C 1
ATOM 684 O O . GLU A 1 86 ? 6.290 7.218 -23.912 1.00 90.62 86 GLU A O 1
ATOM 689 N N . SER A 1 87 ? 5.261 7.087 -25.914 1.00 78.56 87 SER A N 1
ATOM 690 C CA . SER A 1 87 ? 6.416 7.457 -26.731 1.00 78.56 87 SER A CA 1
ATOM 691 C C . SER A 1 87 ? 6.312 8.942 -27.081 1.00 78.56 87 SER A C 1
ATOM 693 O O . SER A 1 87 ? 5.261 9.406 -27.520 1.00 78.56 87 SER A O 1
ATOM 695 N N . SER A 1 88 ? 7.375 9.719 -26.869 1.00 59.03 88 SER A N 1
ATOM 696 C CA . SER A 1 88 ? 7.381 11.144 -27.233 1.00 59.03 88 SER A CA 1
ATOM 697 C C . SER A 1 88 ? 7.408 11.290 -28.746 1.00 59.03 88 SER A C 1
ATOM 699 O O . SER A 1 88 ? 8.483 11.257 -29.335 1.00 59.03 88 SER A O 1
ATOM 701 N N . GLY A 1 89 ? 6.237 11.443 -29.347 1.00 57.31 89 GLY A N 1
ATOM 702 C CA . GLY A 1 89 ? 5.917 12.467 -30.348 1.00 57.31 89 GLY A CA 1
ATOM 703 C C . GLY A 1 89 ? 6.764 12.679 -31.617 1.00 57.31 89 GLY A C 1
ATOM 704 O O . GLY A 1 89 ? 6.292 13.400 -32.485 1.00 57.31 89 GLY A O 1
ATOM 705 N N . GLU A 1 90 ? 7.947 12.101 -31.807 1.00 48.16 90 GLU A N 1
ATOM 706 C CA . GLU A 1 90 ? 8.738 12.271 -33.030 1.00 48.16 90 GLU A CA 1
ATOM 707 C C . GLU A 1 90 ? 8.476 11.098 -33.973 1.00 48.16 90 GLU A C 1
ATOM 709 O O . GLU A 1 90 ? 9.116 10.051 -33.899 1.00 48.16 90 GLU A O 1
ATOM 714 N N . GLY A 1 91 ? 7.488 11.293 -34.849 1.00 51.00 91 GLY A N 1
ATOM 715 C CA . GLY A 1 91 ? 7.165 10.393 -35.951 1.00 51.00 91 GLY A CA 1
ATOM 716 C C . GLY A 1 91 ? 6.051 9.406 -35.619 1.00 51.00 91 GLY A C 1
ATOM 717 O O . GLY A 1 91 ? 6.292 8.257 -35.253 1.00 51.00 91 GLY A O 1
ATOM 718 N N . GLU A 1 92 ? 4.800 9.822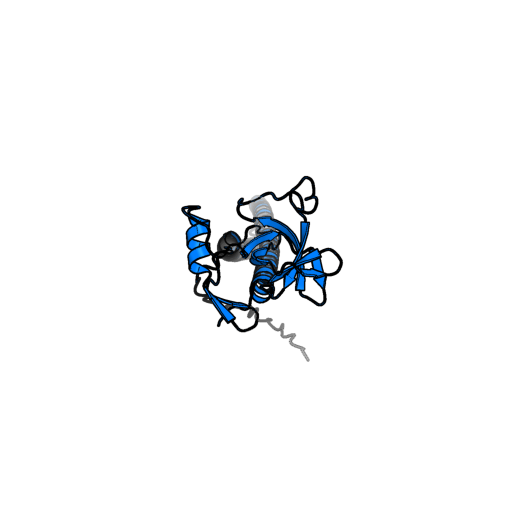 -35.808 1.00 51.69 92 GLU A N 1
ATOM 719 C CA . GLU A 1 92 ? 3.769 8.887 -36.266 1.00 51.69 92 GLU A CA 1
ATOM 720 C C . GLU A 1 92 ? 4.129 8.450 -37.692 1.00 51.69 92 GLU A C 1
ATOM 722 O O . GLU A 1 92 ? 3.598 8.958 -38.671 1.00 51.69 92 GLU A O 1
ATOM 727 N N . THR A 1 93 ? 5.103 7.553 -37.833 1.00 54.19 93 THR A N 1
ATOM 728 C CA . THR A 1 93 ? 5.206 6.753 -39.052 1.00 54.19 93 THR A CA 1
ATOM 729 C C . THR A 1 93 ? 4.061 5.738 -39.041 1.00 54.19 93 THR A C 1
ATOM 731 O O . THR A 1 93 ? 3.758 5.151 -38.001 1.00 54.19 93 THR A O 1
ATOM 734 N N . GLU A 1 94 ? 3.401 5.583 -40.191 1.00 56.84 94 GLU A N 1
ATOM 735 C CA . GLU A 1 94 ? 2.084 4.949 -40.404 1.00 56.84 94 GLU A CA 1
ATOM 736 C C . GLU A 1 94 ? 1.941 3.478 -39.950 1.00 56.84 94 GLU A C 1
ATOM 738 O O . GLU A 1 94 ? 0.836 2.943 -39.973 1.00 56.84 94 GLU A O 1
ATOM 743 N N . ASP A 1 95 ? 3.003 2.837 -39.457 1.00 59.91 95 ASP A N 1
ATOM 744 C CA . ASP A 1 95 ? 3.017 1.423 -39.050 1.00 59.91 95 ASP A CA 1
ATOM 745 C C . ASP A 1 95 ? 2.737 1.183 -37.554 1.00 59.91 95 ASP A C 1
ATOM 747 O O . ASP A 1 95 ? 2.969 0.085 -37.038 1.00 59.91 95 ASP A O 1
ATOM 751 N N . LYS A 1 96 ? 2.235 2.179 -36.807 1.00 60.69 96 LYS A N 1
ATOM 752 C CA . LYS A 1 96 ? 1.868 1.939 -35.402 1.00 60.69 96 LYS A CA 1
ATOM 753 C C . LYS A 1 96 ? 0.679 0.965 -35.317 1.00 60.69 96 LYS A C 1
ATOM 755 O O . LYS A 1 96 ? -0.355 1.199 -35.948 1.00 60.69 96 LYS A O 1
ATOM 760 N N . PRO A 1 97 ? 0.783 -0.111 -34.515 1.00 58.00 97 PRO A N 1
ATOM 761 C CA . PRO A 1 97 ? -0.309 -1.058 -34.318 1.00 58.00 97 PRO A CA 1
ATOM 762 C C . PRO A 1 97 ? -1.539 -0.313 -33.802 1.00 58.00 97 PRO A C 1
ATOM 764 O O . PRO A 1 97 ? -1.416 0.535 -32.920 1.00 58.00 97 PRO A O 1
ATOM 767 N N . LYS A 1 98 ? -2.715 -0.625 -34.366 1.00 58.06 98 LYS A N 1
ATOM 768 C CA . LYS A 1 98 ? -4.004 0.007 -34.041 1.00 58.06 98 LYS A CA 1
ATOM 769 C C . LYS A 1 98 ? -4.228 0.008 -32.530 1.00 58.06 98 LYS A C 1
ATOM 771 O O . LYS A 1 98 ? -4.692 -0.981 -31.960 1.00 58.06 98 LYS A O 1
ATOM 776 N N . THR A 1 99 ? -3.904 1.118 -31.882 1.00 59.06 99 THR A N 1
ATOM 777 C CA . THR A 1 99 ? -4.177 1.326 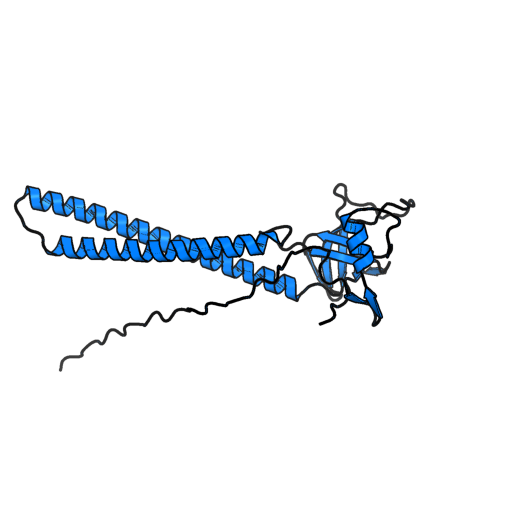-30.468 1.00 59.06 99 THR A CA 1
ATOM 778 C C . THR A 1 99 ? -5.688 1.286 -30.281 1.00 59.06 99 THR A C 1
ATOM 780 O O . THR A 1 99 ? -6.440 1.893 -31.044 1.00 59.06 99 THR A O 1
ATOM 783 N N . SER A 1 100 ? -6.150 0.541 -29.276 1.00 63.84 100 SER A N 1
ATOM 784 C CA . SER A 1 100 ? -7.550 0.535 -28.844 1.00 63.84 100 SER A CA 1
ATOM 785 C C . SER A 1 100 ? -8.059 1.974 -28.682 1.00 63.84 100 SER A C 1
ATOM 787 O O . SER A 1 100 ? -7.268 2.851 -28.347 1.00 63.84 100 SER A O 1
ATOM 789 N N . ALA A 1 101 ? -9.367 2.225 -28.807 1.00 65.94 101 ALA A N 1
ATOM 790 C CA . ALA A 1 101 ? -9.956 3.571 -28.682 1.00 65.94 101 ALA A CA 1
ATOM 791 C C . ALA A 1 101 ? -9.561 4.343 -27.395 1.00 65.94 101 ALA A C 1
ATOM 793 O O . ALA A 1 101 ? -9.644 5.565 -27.363 1.00 65.94 101 ALA A O 1
ATOM 794 N N . ASN A 1 102 ? -9.084 3.641 -26.359 1.00 72.75 102 ASN A N 1
ATOM 795 C CA . ASN A 1 102 ? -8.622 4.218 -25.092 1.00 72.75 102 ASN A CA 1
ATOM 796 C C . ASN A 1 102 ? -7.089 4.391 -24.989 1.00 72.75 102 ASN A C 1
ATOM 798 O O . ASN A 1 102 ? -6.590 4.750 -23.925 1.00 72.75 102 ASN A O 1
ATOM 802 N N . GLY A 1 103 ? -6.321 4.078 -26.037 1.00 80.00 103 GLY A N 1
ATOM 803 C CA . GLY A 1 103 ? -4.852 4.119 -26.028 1.00 80.00 103 GLY A CA 1
ATOM 804 C C . GLY A 1 103 ? -4.179 3.028 -25.180 1.00 80.00 103 GLY A C 1
ATOM 805 O O . GLY A 1 103 ? -2.964 3.044 -25.006 1.00 80.00 103 GLY A O 1
ATOM 806 N N . GLU A 1 104 ? -4.951 2.079 -24.645 1.00 88.81 104 GLU A N 1
ATOM 807 C CA . GLU A 1 104 ? -4.443 0.957 -23.853 1.00 88.81 104 GLU A CA 1
ATOM 808 C C . GLU A 1 104 ? -4.133 -0.244 -24.749 1.00 88.81 104 GLU A C 1
ATOM 810 O O . GLU A 1 104 ? -4.955 -0.639 -25.583 1.00 88.81 104 GLU A O 1
ATOM 815 N N . THR A 1 105 ? -2.980 -0.869 -24.536 1.00 93.69 105 THR A N 1
ATOM 816 C CA . THR A 1 105 ? -2.572 -2.103 -25.213 1.00 93.69 105 THR A CA 1
ATOM 817 C C . THR A 1 105 ? -2.046 -3.129 -24.210 1.00 93.69 105 THR A C 1
ATOM 819 O O . THR A 1 105 ? -1.715 -2.798 -23.067 1.00 93.69 105 THR A O 1
ATOM 822 N N . ARG A 1 106 ? -2.033 -4.406 -24.605 1.00 96.19 106 ARG A N 1
ATOM 823 C CA . ARG A 1 106 ? -1.442 -5.472 -23.793 1.00 96.19 106 ARG A CA 1
ATOM 824 C C . ARG A 1 106 ? 0.038 -5.584 -24.112 1.00 96.19 106 ARG A C 1
ATOM 826 O O . ARG A 1 106 ? 0.406 -5.773 -25.267 1.00 96.19 106 ARG A O 1
ATOM 833 N N . ILE A 1 107 ? 0.862 -5.496 -23.080 1.00 97.12 107 ILE A N 1
ATOM 834 C CA . ILE A 1 107 ? 2.318 -5.566 -23.204 1.00 97.12 107 ILE A CA 1
ATOM 835 C C . ILE A 1 107 ? 2.888 -6.557 -22.199 1.00 97.12 107 ILE A C 1
ATOM 837 O O . ILE A 1 107 ? 2.233 -6.894 -21.208 1.00 97.12 107 ILE A O 1
ATOM 841 N N . ILE A 1 108 ? 4.129 -6.967 -22.425 1.00 98.12 108 ILE A N 1
ATOM 842 C CA . ILE A 1 108 ? 4.922 -7.732 -21.469 1.00 98.12 108 ILE A CA 1
ATOM 843 C C . ILE A 1 108 ? 6.006 -6.816 -20.911 1.00 98.12 108 ILE A C 1
ATOM 845 O O . ILE A 1 108 ? 6.803 -6.267 -21.666 1.00 98.12 108 ILE A O 1
ATOM 849 N N . LEU A 1 109 ? 6.050 -6.673 -19.588 1.00 97.88 109 LEU A N 1
ATOM 850 C CA . LEU A 1 109 ? 7.130 -6.001 -18.877 1.00 97.88 109 LEU A CA 1
ATOM 851 C C . LEU A 1 109 ? 8.073 -7.044 -18.275 1.00 97.88 109 LEU A C 1
ATOM 853 O O . LEU A 1 109 ? 7.698 -7.770 -17.345 1.00 97.88 109 LEU A O 1
ATOM 857 N N . THR A 1 110 ? 9.301 -7.099 -18.783 1.00 97.50 110 THR A N 1
ATOM 858 C CA . THR A 1 110 ? 10.373 -7.915 -18.207 1.00 97.50 110 THR A CA 1
ATOM 859 C C . THR A 1 110 ? 11.034 -7.177 -17.043 1.00 97.50 110 THR A C 1
ATOM 861 O O . THR A 1 110 ? 11.022 -5.944 -16.958 1.00 97.50 110 THR A O 1
ATOM 864 N N . HIS A 1 111 ? 11.586 -7.952 -16.106 1.00 95.50 111 HIS A N 1
ATOM 865 C CA . HIS A 1 111 ? 12.193 -7.449 -14.865 1.00 95.50 111 HIS A CA 1
ATOM 866 C C . HIS A 1 111 ? 11.268 -6.517 -14.050 1.00 95.50 111 HIS A C 1
ATOM 868 O O . HIS A 1 111 ? 11.656 -5.403 -13.666 1.00 95.50 111 HIS A O 1
ATOM 874 N N . PRO A 1 112 ? 10.023 -6.951 -13.769 1.00 94.69 112 PRO A N 1
ATOM 875 C CA . PRO A 1 112 ? 9.061 -6.114 -13.070 1.00 94.69 112 PRO A CA 1
ATOM 876 C C . PRO A 1 112 ? 9.518 -5.749 -11.642 1.00 94.69 112 PRO A C 1
ATOM 878 O O . PR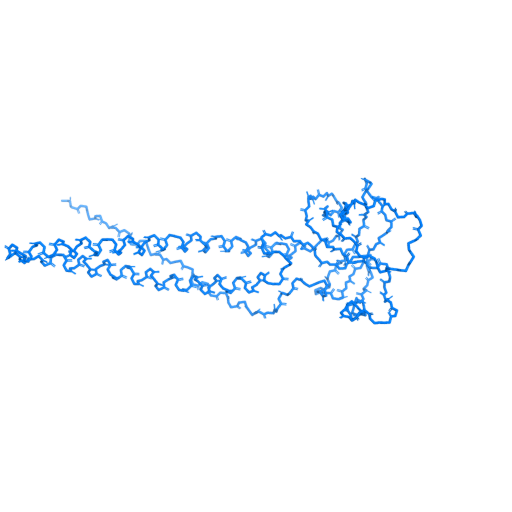O A 1 112 ? 10.333 -6.457 -11.043 1.00 94.69 112 PRO A O 1
ATOM 881 N N . PRO A 1 113 ? 8.989 -4.660 -11.055 1.00 93.69 113 PRO A N 1
ATOM 882 C CA . PRO A 1 113 ? 9.288 -4.226 -9.686 1.00 93.69 113 PRO A CA 1
ATOM 883 C C . PRO A 1 113 ? 8.633 -5.131 -8.624 1.00 93.69 113 PRO A C 1
ATOM 885 O O . PRO A 1 113 ? 7.754 -4.714 -7.874 1.00 93.69 113 PRO A O 1
ATOM 888 N N . ILE A 1 114 ? 9.078 -6.389 -8.526 1.00 93.50 114 ILE A N 1
ATOM 889 C CA . ILE A 1 114 ? 8.493 -7.406 -7.628 1.00 93.50 114 ILE A CA 1
ATOM 890 C C . ILE A 1 114 ? 8.487 -6.939 -6.166 1.00 93.50 114 ILE A C 1
ATOM 892 O O . ILE A 1 114 ? 7.501 -7.139 -5.460 1.00 93.50 114 ILE A O 1
ATOM 896 N N . GLN A 1 115 ? 9.568 -6.293 -5.719 1.00 92.19 115 GLN A N 1
ATOM 897 C CA . GLN A 1 115 ? 9.682 -5.801 -4.346 1.00 92.19 115 GLN A CA 1
ATOM 898 C C . GLN A 1 115 ? 8.637 -4.722 -4.036 1.00 92.19 115 GLN A C 1
ATOM 900 O O . GLN A 1 115 ? 7.975 -4.796 -3.008 1.00 92.19 115 GLN A O 1
ATOM 905 N N . GLU A 1 116 ? 8.448 -3.757 -4.939 1.00 92.38 116 GLU A N 1
ATOM 906 C CA . GLU A 1 116 ? 7.469 -2.683 -4.753 1.00 92.38 116 GLU A CA 1
ATOM 907 C C . GLU A 1 116 ? 6.039 -3.228 -4.720 1.00 92.38 116 GLU A C 1
ATOM 909 O O . GLU A 1 116 ? 5.240 -2.807 -3.886 1.00 92.38 116 GLU A O 1
ATOM 914 N N . PHE A 1 117 ? 5.729 -4.203 -5.581 1.00 94.38 117 PHE A N 1
ATOM 915 C CA . PHE A 1 117 ? 4.434 -4.877 -5.550 1.00 94.38 117 PHE A CA 1
ATOM 916 C C . PHE A 1 117 ? 4.213 -5.628 -4.234 1.00 94.38 117 PHE A C 1
ATOM 918 O O . PHE A 1 117 ? 3.142 -5.513 -3.641 1.00 94.38 117 PHE A O 1
ATOM 925 N N . ALA A 1 118 ? 5.220 -6.355 -3.741 1.00 95.31 118 ALA A N 1
ATOM 926 C CA . ALA A 1 118 ? 5.133 -7.042 -2.454 1.00 95.31 118 ALA A CA 1
ATOM 927 C C . ALA A 1 118 ? 4.908 -6.058 -1.295 1.00 95.31 118 ALA A C 1
ATOM 929 O O . ALA A 1 118 ? 4.097 -6.321 -0.408 1.00 95.31 118 ALA A O 1
ATOM 930 N N . ASP A 1 119 ? 5.587 -4.912 -1.309 1.00 94.25 119 ASP A N 1
ATOM 931 C CA . ASP A 1 119 ? 5.419 -3.890 -0.278 1.00 94.25 119 ASP A CA 1
ATOM 932 C C . ASP A 1 119 ? 4.041 -3.212 -0.365 1.00 94.25 119 ASP A C 1
ATOM 934 O O . ASP A 1 119 ? 3.400 -3.010 0.667 1.00 94.25 119 ASP A O 1
ATOM 938 N N . PHE A 1 120 ? 3.511 -2.980 -1.570 1.00 95.56 120 PHE A N 1
ATOM 939 C CA . PHE A 1 120 ? 2.131 -2.519 -1.760 1.00 95.56 120 PHE A CA 1
ATOM 940 C C . PHE A 1 120 ? 1.099 -3.514 -1.202 1.00 95.56 120 PHE A C 1
ATOM 942 O O . PHE A 1 120 ? 0.164 -3.108 -0.511 1.00 95.56 120 PHE A O 1
ATOM 949 N N . GLN A 1 121 ? 1.275 -4.819 -1.447 1.00 96.69 121 GLN A N 1
ATOM 950 C CA . GLN A 1 121 ? 0.382 -5.850 -0.899 1.00 96.69 121 GLN A CA 1
ATOM 951 C C . GLN A 1 121 ? 0.399 -5.861 0.634 1.00 96.69 121 GLN A C 1
ATOM 953 O O . GLN A 1 121 ? -0.662 -5.875 1.255 1.00 96.69 121 GLN A O 1
ATOM 958 N N . LYS A 1 122 ? 1.579 -5.740 1.255 1.00 96.88 122 LYS A N 1
ATOM 959 C CA . LYS A 1 122 ? 1.683 -5.621 2.720 1.00 96.88 122 LYS A CA 1
ATOM 960 C C . LYS A 1 122 ? 0.928 -4.401 3.250 1.00 96.88 122 LYS A C 1
ATOM 962 O O . LYS A 1 122 ? 0.247 -4.506 4.265 1.00 96.88 122 LYS A O 1
ATOM 967 N N . LEU A 1 123 ? 1.025 -3.250 2.578 1.00 96.50 123 LEU A N 1
ATOM 968 C CA . LEU A 1 123 ? 0.279 -2.049 2.975 1.00 96.50 123 LEU A CA 1
ATOM 969 C C . LEU A 1 123 ? -1.239 -2.263 2.871 1.00 96.50 123 LEU A C 1
ATOM 971 O O . LEU A 1 123 ? -1.983 -1.792 3.734 1.00 96.50 123 LEU A O 1
ATOM 975 N N . LEU A 1 124 ? -1.714 -2.981 1.845 1.00 96.75 124 LEU A N 1
ATOM 976 C CA . LEU A 1 124 ? -3.135 -3.323 1.703 1.00 96.75 124 LEU A CA 1
ATOM 977 C C . LEU A 1 124 ? -3.617 -4.241 2.829 1.00 96.75 124 LEU A C 1
ATOM 979 O O . LEU A 1 124 ? -4.676 -3.988 3.409 1.00 96.75 124 LEU A O 1
ATOM 983 N N . GLU A 1 125 ? -2.842 -5.274 3.153 1.00 97.12 125 GLU A N 1
ATOM 984 C CA . GLU A 1 125 ? -3.136 -6.195 4.254 1.00 97.12 125 GLU A CA 1
ATOM 985 C C . GLU A 1 125 ? -3.181 -5.462 5.599 1.00 97.12 125 GLU A C 1
ATOM 987 O O . GLU A 1 125 ? -4.138 -5.625 6.357 1.00 97.12 125 GLU A O 1
ATOM 992 N N . GLN A 1 126 ? -2.204 -4.587 5.859 1.00 97.69 126 GLN A N 1
ATOM 993 C CA . GLN A 1 126 ? -2.166 -3.751 7.063 1.00 97.69 126 GLN A CA 1
ATOM 994 C C . GLN A 1 126 ? -3.385 -2.832 7.159 1.00 97.69 126 GLN A C 1
ATOM 996 O O . GLN A 1 126 ? -4.032 -2.771 8.204 1.00 97.69 126 GLN A O 1
ATOM 1001 N N . ARG A 1 127 ? -3.744 -2.149 6.063 1.00 97.50 127 ARG A N 1
ATOM 1002 C CA . ARG A 1 127 ? -4.928 -1.279 6.031 1.00 97.50 127 ARG A CA 1
ATOM 1003 C C . ARG A 1 127 ? -6.199 -2.064 6.335 1.00 97.50 127 ARG A C 1
ATOM 1005 O O . ARG A 1 127 ? -7.045 -1.575 7.080 1.00 97.50 127 ARG A O 1
ATOM 1012 N N . LYS A 1 128 ? -6.338 -3.261 5.759 1.00 98.00 128 LYS A N 1
ATOM 1013 C CA . LYS A 1 128 ? -7.493 -4.128 6.000 1.00 98.00 128 LYS A CA 1
ATOM 1014 C C . LYS A 1 128 ? -7.577 -4.529 7.474 1.00 98.00 128 LYS A C 1
ATOM 1016 O O . LYS A 1 128 ? -8.612 -4.294 8.083 1.00 98.00 128 LYS A O 1
ATOM 1021 N N . ALA A 1 129 ? -6.486 -5.035 8.051 1.00 97.62 129 ALA A N 1
ATOM 1022 C CA . ALA A 1 129 ? -6.447 -5.446 9.454 1.00 97.62 129 ALA A CA 1
ATOM 1023 C C . ALA A 1 129 ? -6.824 -4.302 10.413 1.00 97.62 129 ALA A C 1
ATOM 1025 O O . ALA A 1 129 ? -7.654 -4.493 11.297 1.00 97.62 129 ALA A O 1
ATOM 1026 N N . LEU A 1 130 ? -6.286 -3.097 10.191 1.00 97.75 130 LEU A N 1
ATOM 1027 C CA . LEU A 1 130 ? -6.620 -1.921 11.003 1.00 97.75 130 LEU A CA 1
ATOM 1028 C C . LEU A 1 130 ? -8.064 -1.452 10.817 1.00 97.75 130 LEU A C 1
ATOM 1030 O O . LEU A 1 130 ? -8.687 -1.005 11.772 1.00 97.75 130 LEU A O 1
ATOM 1034 N N . THR A 1 131 ? -8.614 -1.560 9.606 1.00 98.06 131 THR A N 1
ATOM 1035 C CA . THR A 1 131 ? -10.027 -1.233 9.351 1.00 98.06 131 THR A CA 1
ATOM 1036 C C . THR A 1 131 ? -10.950 -2.222 10.066 1.00 98.06 131 THR A C 1
ATOM 1038 O O . THR A 1 131 ? -11.941 -1.819 10.680 1.00 98.06 131 THR A O 1
ATOM 1041 N N . ASP A 1 132 ? -10.603 -3.511 10.038 1.00 98.12 132 ASP A N 1
ATOM 1042 C CA . ASP A 1 132 ? -11.341 -4.556 10.745 1.00 98.12 132 ASP A CA 1
ATOM 1043 C C . ASP A 1 132 ? -11.291 -4.306 12.266 1.00 98.12 132 ASP A C 1
ATOM 1045 O O . ASP A 1 132 ? -12.334 -4.307 12.923 1.00 98.12 132 ASP A O 1
ATOM 1049 N N . GLU A 1 133 ? -10.120 -3.991 12.828 1.00 97.56 133 GLU A N 1
ATOM 1050 C CA . GLU A 1 133 ? -9.962 -3.659 14.253 1.00 97.56 133 GLU A CA 1
ATOM 1051 C C . GLU A 1 133 ? -10.699 -2.365 14.645 1.00 97.56 133 GLU A C 1
ATOM 1053 O O . GLU A 1 133 ? -11.387 -2.328 15.670 1.00 97.56 133 GLU A O 1
ATOM 1058 N N . GLN A 1 134 ? -10.647 -1.327 13.802 1.00 98.44 134 GLN A N 1
ATOM 1059 C CA . GLN A 1 134 ? -11.417 -0.095 13.993 1.00 98.44 134 GLN A CA 1
ATOM 1060 C C . GLN A 1 134 ? -12.916 -0.399 14.099 1.00 98.44 134 GLN A C 1
ATOM 1062 O O . GLN A 1 134 ? -13.598 0.140 14.976 1.00 98.44 134 GLN A O 1
ATOM 1067 N N . SER A 1 135 ? -13.437 -1.277 13.235 1.00 98.31 135 SER A N 1
ATOM 1068 C CA . SER A 1 135 ? -14.852 -1.662 13.257 1.00 98.31 135 SER A CA 1
ATOM 1069 C C . SER A 1 135 ? -15.235 -2.395 14.550 1.00 98.31 135 SER A C 1
ATOM 1071 O O . SER A 1 135 ? -16.275 -2.094 15.141 1.00 98.31 135 SER A O 1
ATOM 1073 N N . GLN A 1 136 ? -14.364 -3.279 15.048 1.00 98.38 136 GLN A N 1
ATOM 1074 C CA . GLN A 1 136 ? -14.572 -4.021 16.295 1.00 98.38 136 GLN A CA 1
ATOM 1075 C C . GLN A 1 136 ? -14.569 -3.096 17.516 1.00 98.38 136 GLN A C 1
ATOM 1077 O O . GLN A 1 136 ? -15.486 -3.151 18.337 1.00 98.38 136 GLN A O 1
ATOM 1082 N N . LEU A 1 137 ? -13.582 -2.204 17.626 1.00 97.81 137 LEU A N 1
ATOM 1083 C CA . LEU A 1 137 ? -13.521 -1.245 18.730 1.00 97.81 137 LEU A CA 1
ATOM 1084 C C . LEU A 1 137 ? -14.675 -0.241 18.678 1.00 97.81 137 LEU A C 1
ATOM 1086 O O . LEU A 1 137 ? -15.215 0.127 19.720 1.00 97.81 137 LEU A O 1
ATOM 1090 N N . SER A 1 138 ? -15.101 0.171 17.482 1.00 98.12 138 SER A N 1
ATOM 1091 C CA . SER A 1 138 ? -16.271 1.043 17.323 1.00 98.12 138 SER A CA 1
ATOM 1092 C C . SER A 1 138 ? -17.546 0.371 17.837 1.00 98.12 138 SER A C 1
ATOM 1094 O O . SER A 1 138 ? -18.329 1.010 18.544 1.00 98.12 138 SER A O 1
ATOM 1096 N N . ALA A 1 139 ? -17.727 -0.923 17.551 1.00 98.25 139 ALA A N 1
ATOM 1097 C CA . ALA A 1 139 ? -18.822 -1.710 18.114 1.00 98.25 139 ALA A CA 1
ATOM 1098 C C . ALA A 1 139 ? -18.723 -1.798 19.647 1.00 98.25 139 ALA A C 1
ATOM 1100 O O . ALA A 1 139 ? -19.696 -1.508 20.338 1.00 98.25 139 ALA A O 1
ATOM 1101 N N . GLN A 1 140 ? -17.532 -2.064 20.193 1.00 98.25 140 GLN A N 1
ATOM 1102 C CA . GLN A 1 140 ? -17.317 -2.119 21.643 1.00 98.25 140 GLN A CA 1
ATOM 1103 C C . GLN A 1 140 ? -17.641 -0.789 22.347 1.00 98.25 140 GLN A C 1
ATOM 1105 O O . GLN A 1 140 ? -18.231 -0.785 23.429 1.00 98.25 140 GLN A O 1
ATOM 1110 N N . VAL A 1 141 ? -17.290 0.350 21.741 1.00 98.50 141 VAL A N 1
ATOM 1111 C CA . VAL A 1 141 ? -17.651 1.679 22.262 1.00 98.50 141 VAL A CA 1
ATOM 1112 C C . VAL A 1 141 ? -19.168 1.881 22.255 1.00 98.50 141 VAL A C 1
ATOM 1114 O O . VAL A 1 141 ? -19.715 2.426 23.219 1.00 98.50 141 VAL A O 1
ATOM 1117 N N . ALA A 1 142 ? -19.852 1.453 21.191 1.00 98.38 142 ALA A N 1
ATOM 1118 C CA . ALA A 1 142 ? -21.306 1.537 21.100 1.00 98.38 142 ALA A CA 1
ATOM 1119 C C . ALA A 1 142 ? -21.988 0.663 22.165 1.00 98.38 142 ALA A C 1
ATOM 1121 O O . ALA A 1 142 ? -22.866 1.152 22.878 1.00 98.38 142 ALA A O 1
ATOM 1122 N N . ASP A 1 143 ? -21.533 -0.576 22.342 1.00 98.38 143 ASP A N 1
ATOM 1123 C CA . ASP A 1 143 ? -22.067 -1.508 23.338 1.00 98.38 143 ASP A CA 1
ATOM 1124 C C . ASP A 1 143 ? -21.862 -0.993 24.765 1.00 98.38 143 ASP A C 1
ATOM 1126 O O . ASP A 1 143 ? -22.808 -0.945 25.556 1.00 98.38 143 ASP A O 1
ATOM 1130 N N . ALA A 1 144 ? -20.657 -0.510 25.083 1.00 98.06 144 ALA A N 1
ATOM 1131 C CA . ALA A 1 144 ? -20.358 0.087 26.381 1.00 98.06 144 ALA A CA 1
ATOM 1132 C C . ALA A 1 144 ? -21.252 1.302 26.677 1.00 98.06 144 ALA A C 1
ATOM 1134 O O . ALA A 1 144 ? -21.754 1.463 27.795 1.00 98.06 144 ALA A O 1
ATOM 1135 N N . LYS A 1 145 ? -21.504 2.141 25.665 1.00 98.25 145 LYS A N 1
ATOM 1136 C CA . LYS A 1 145 ? -22.412 3.288 25.779 1.00 98.25 145 LYS A CA 1
ATOM 1137 C C . LYS A 1 145 ? -23.858 2.841 26.008 1.00 98.25 145 LYS A C 1
ATOM 1139 O O . LYS A 1 145 ? -24.512 3.387 26.896 1.00 98.25 145 LYS A O 1
ATOM 1144 N N . ASN A 1 146 ? -24.337 1.854 25.253 1.00 98.50 146 ASN A N 1
ATOM 1145 C CA . ASN A 1 146 ? -25.692 1.317 25.383 1.00 98.50 146 ASN A CA 1
ATOM 1146 C C . ASN A 1 146 ? -25.916 0.715 26.780 1.00 98.50 146 ASN A C 1
ATOM 1148 O O . ASN A 1 146 ? -26.907 1.038 27.435 1.00 98.50 146 ASN A O 1
ATOM 1152 N N . HIS A 1 147 ? -24.966 -0.078 27.284 1.00 98.19 147 HIS A N 1
ATOM 1153 C CA . HIS A 1 147 ? -25.032 -0.634 28.637 1.00 98.19 147 HIS A CA 1
ATOM 1154 C C . HIS A 1 147 ? -24.986 0.442 29.724 1.00 98.19 147 HIS A C 1
ATOM 1156 O O . HIS A 1 147 ? -25.776 0.398 30.666 1.00 98.19 147 HIS A O 1
ATOM 1162 N N . SER A 1 148 ? -24.110 1.441 29.593 1.00 97.25 148 SER A N 1
ATOM 1163 C CA . SER A 1 148 ? -24.044 2.559 30.543 1.00 97.25 148 SER A CA 1
ATOM 1164 C C . SER A 1 148 ? -25.370 3.337 30.602 1.00 97.25 148 SER A C 1
ATOM 1166 O O . SER A 1 148 ? -25.849 3.672 31.687 1.00 97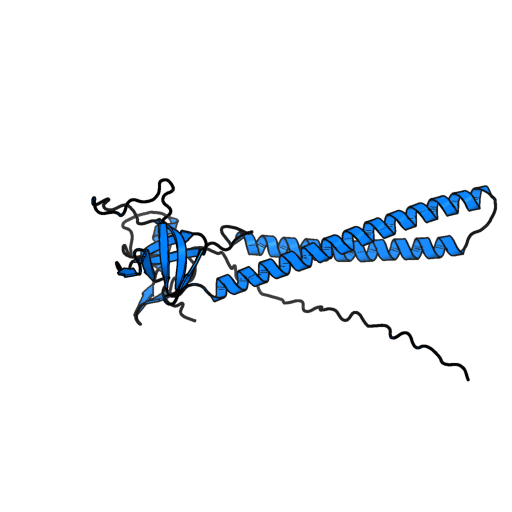.25 148 SER A O 1
ATOM 1168 N N . GLN A 1 149 ? -26.029 3.544 29.454 1.00 97.44 149 GLN A N 1
ATOM 1169 C CA . GLN A 1 149 ? -27.350 4.180 29.383 1.00 97.44 149 GLN A CA 1
ATOM 1170 C C . GLN A 1 149 ? -28.454 3.332 30.026 1.00 97.44 149 GLN A C 1
ATOM 1172 O O . GLN A 1 149 ? -29.245 3.871 30.800 1.00 97.44 149 GLN A O 1
ATOM 1177 N N . GLN A 1 150 ? -28.488 2.025 29.755 1.00 97.50 150 GLN A N 1
ATOM 1178 C CA . GLN A 1 150 ? -29.443 1.099 30.380 1.00 97.50 150 GLN A CA 1
ATOM 1179 C C . GLN A 1 150 ? -29.297 1.094 31.906 1.00 97.50 150 GLN A C 1
ATOM 1181 O O . GLN A 1 150 ? -30.278 1.280 32.623 1.00 97.50 150 GLN A O 1
ATOM 1186 N N . LEU A 1 151 ? -28.064 0.985 32.407 1.00 96.75 151 LEU A N 1
ATOM 1187 C CA . LEU A 1 151 ? -27.780 1.034 33.842 1.00 96.75 151 LEU A CA 1
ATOM 1188 C C . LEU A 1 151 ? -28.152 2.385 34.462 1.00 96.75 151 LEU A C 1
ATOM 1190 O O . LEU A 1 151 ? -28.627 2.431 35.595 1.00 96.75 151 LEU A O 1
ATOM 1194 N N . SER A 1 152 ? -27.975 3.492 33.734 1.00 95.44 152 SER A N 1
ATOM 1195 C CA . SER A 1 152 ? -28.412 4.813 34.198 1.00 95.44 152 SER A CA 1
ATOM 1196 C C . SER A 1 152 ? -29.935 4.912 34.321 1.00 95.44 152 SER A C 1
ATOM 1198 O O . SER A 1 152 ? -30.414 5.567 35.249 1.00 95.44 152 SER A O 1
ATOM 1200 N N . GLN A 1 153 ? -30.690 4.292 33.409 1.00 96.69 153 GLN A N 1
ATOM 1201 C CA . GLN A 1 153 ? -32.154 4.236 33.482 1.00 96.69 153 GLN A CA 1
ATOM 1202 C C . GLN A 1 153 ? -32.597 3.369 34.664 1.00 96.69 153 GLN A C 1
ATOM 1204 O O . GLN A 1 153 ? -33.364 3.823 35.510 1.00 96.69 153 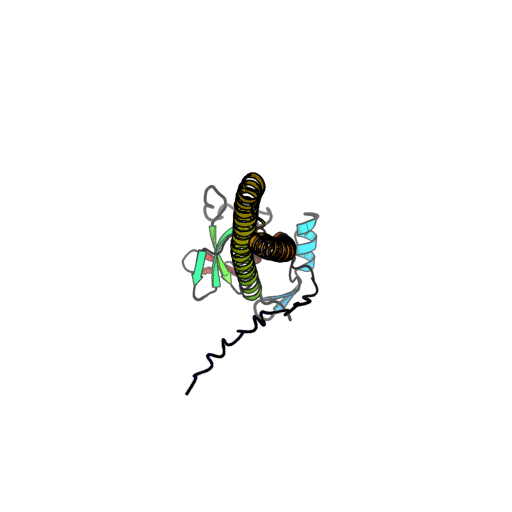GLN A O 1
ATOM 1209 N N . GLU A 1 154 ? -32.012 2.179 34.805 1.00 95.94 154 GLU A N 1
ATOM 1210 C CA . GLU A 1 154 ? -32.283 1.276 35.924 1.00 95.94 154 GLU A CA 1
ATOM 1211 C C . GLU A 1 154 ? -31.961 1.941 37.276 1.00 95.94 154 GLU A C 1
ATOM 1213 O O . GLU A 1 154 ? -32.737 1.869 38.232 1.00 95.94 154 GLU A O 1
ATOM 1218 N N . GLN A 1 155 ? -30.848 2.677 37.362 1.00 94.62 155 GLN A N 1
ATOM 1219 C CA . GLN A 1 155 ? -30.500 3.438 38.559 1.00 94.62 155 GLN A CA 1
ATOM 1220 C C . GLN A 1 155 ? -31.541 4.516 38.891 1.00 94.62 155 GLN A C 1
ATOM 1222 O O . GLN A 1 155 ? -31.812 4.752 40.073 1.00 94.62 155 GLN A O 1
ATOM 1227 N N . ALA A 1 156 ? -32.106 5.185 37.881 1.00 94.25 156 ALA A N 1
ATOM 1228 C CA . ALA A 1 156 ? -33.164 6.172 38.076 1.00 94.25 156 ALA A CA 1
ATOM 1229 C C . ALA A 1 156 ? -34.439 5.515 38.630 1.00 94.25 156 ALA A C 1
ATOM 1231 O O . ALA A 1 156 ? -35.011 6.027 39.597 1.00 94.25 156 ALA A O 1
ATOM 1232 N N . ASP A 1 157 ? -34.806 4.339 38.118 1.00 95.62 157 ASP A N 1
ATOM 1233 C CA . ASP A 1 157 ? -35.958 3.566 38.595 1.00 95.62 157 ASP A CA 1
ATOM 1234 C C . ASP A 1 157 ? -35.789 3.108 40.051 1.00 95.62 157 ASP A C 1
ATOM 1236 O O . ASP A 1 157 ? -36.705 3.247 40.869 1.00 95.62 157 ASP A O 1
ATOM 1240 N N . TYR A 1 158 ? -34.603 2.616 40.426 1.00 93.75 158 TYR A N 1
ATOM 1241 C CA . TYR A 1 158 ? -34.307 2.253 41.818 1.00 93.75 158 TYR A CA 1
ATOM 1242 C C . TYR A 1 158 ? -34.393 3.456 42.762 1.00 93.75 158 TYR A C 1
ATOM 1244 O O . TYR A 1 158 ? -34.950 3.339 43.860 1.00 93.75 158 TYR A O 1
ATOM 1252 N N . ARG A 1 159 ? -33.883 4.622 42.336 1.00 92.31 159 ARG A N 1
ATOM 1253 C CA . ARG A 1 159 ? -33.980 5.868 43.113 1.00 92.31 159 ARG A CA 1
ATOM 1254 C C . ARG A 1 159 ? -35.432 6.298 43.300 1.00 92.31 159 ARG A C 1
ATOM 1256 O O . ARG A 1 159 ? -35.794 6.655 44.418 1.00 92.31 159 ARG A O 1
ATOM 1263 N N . ALA A 1 160 ? -36.262 6.202 42.260 1.00 94.00 160 ALA A N 1
ATOM 1264 C CA . ALA A 1 160 ? -37.692 6.501 42.345 1.00 94.00 160 ALA A CA 1
ATOM 1265 C C . ALA A 1 160 ? -38.424 5.590 43.350 1.00 94.00 160 ALA A C 1
ATOM 1267 O O . ALA A 1 160 ? -39.369 6.023 44.005 1.00 94.00 160 ALA A O 1
ATOM 1268 N N . ARG A 1 161 ? -37.951 4.349 43.531 1.00 94.88 161 ARG A N 1
ATOM 1269 C CA . ARG A 1 161 ? -38.483 3.381 44.510 1.00 94.88 161 ARG A CA 1
ATOM 1270 C C . ARG A 1 161 ? -37.843 3.473 45.903 1.00 94.88 161 ARG A C 1
ATOM 1272 O O . ARG A 1 161 ? -38.170 2.668 46.770 1.00 94.88 161 ARG A O 1
ATOM 1279 N N . GLY A 1 162 ? -36.913 4.404 46.134 1.00 92.25 162 GLY A N 1
ATOM 1280 C CA . GLY A 1 162 ? -36.223 4.563 47.421 1.00 92.25 162 GLY A CA 1
ATOM 1281 C C . GLY A 1 162 ? -35.206 3.460 47.755 1.00 92.25 162 GLY A C 1
ATOM 1282 O O . GLY A 1 162 ? -34.753 3.364 48.896 1.00 92.25 162 GLY A O 1
ATOM 1283 N N . VAL A 1 163 ? -34.814 2.631 46.783 1.00 91.25 163 VAL A N 1
ATOM 1284 C CA . VAL A 1 163 ? -33.882 1.510 46.982 1.00 91.25 163 VAL A CA 1
ATOM 1285 C C . VAL A 1 163 ? -32.470 1.913 46.543 1.00 91.25 163 VAL A C 1
ATOM 1287 O O . VAL A 1 163 ? -32.262 2.465 45.463 1.00 91.25 163 VAL A O 1
ATOM 1290 N N . ARG A 1 164 ? -31.455 1.624 47.369 1.00 85.62 164 ARG A N 1
ATOM 1291 C CA . ARG A 1 164 ? -30.043 1.885 47.029 1.00 85.62 164 ARG A CA 1
ATOM 1292 C C . ARG A 1 164 ? -29.422 0.696 46.294 1.00 85.62 164 ARG A C 1
ATOM 1294 O O . ARG A 1 164 ? -29.155 -0.332 46.906 1.00 85.62 164 ARG A O 1
ATOM 1301 N N . ALA A 1 165 ? -29.076 0.878 45.021 1.00 85.25 165 ALA A N 1
ATOM 1302 C CA . ALA A 1 165 ? -28.393 -0.130 44.209 1.00 85.25 165 ALA A CA 1
ATOM 1303 C C . ALA A 1 165 ? -26.879 0.152 44.091 1.00 85.25 165 ALA A C 1
ATOM 1305 O O . ALA A 1 165 ? -26.423 0.815 43.160 1.00 85.25 165 ALA A O 1
ATOM 1306 N N . ARG A 1 166 ? -26.071 -0.346 45.042 1.00 85.94 166 ARG A N 1
ATOM 1307 C CA . ARG A 1 166 ? -24.599 -0.168 45.014 1.00 85.94 166 ARG A CA 1
ATOM 1308 C C . ARG A 1 166 ? -23.919 -0.905 43.849 1.00 85.94 166 ARG A C 1
ATOM 1310 O O . ARG A 1 166 ? -22.917 -0.414 43.342 1.00 85.94 166 ARG A O 1
ATOM 1317 N N . GLY A 1 167 ? -24.473 -2.040 43.412 1.00 91.50 167 GLY A N 1
ATOM 1318 C CA . GLY A 1 167 ? -23.921 -2.839 42.308 1.00 91.50 167 GLY A CA 1
ATOM 1319 C C . GLY A 1 167 ? -23.952 -2.123 40.954 1.00 91.50 167 GLY A C 1
ATOM 1320 O O . GLY A 1 167 ? -22.983 -2.199 40.206 1.00 91.50 167 GLY A O 1
ATOM 1321 N N . ILE A 1 168 ? -25.007 -1.343 40.684 1.00 92.56 168 ILE A N 1
ATOM 1322 C CA . ILE A 1 168 ? -25.171 -0.620 39.412 1.00 92.56 168 ILE A CA 1
ATOM 1323 C C . ILE A 1 168 ? -24.039 0.385 39.207 1.00 92.56 168 ILE A C 1
ATOM 1325 O O . ILE A 1 168 ? -23.457 0.445 38.134 1.00 92.56 168 ILE A O 1
ATOM 1329 N N . SER A 1 169 ? -23.638 1.108 40.258 1.00 90.75 169 SER A N 1
ATOM 1330 C CA . SER A 1 169 ? -22.549 2.086 40.152 1.00 90.75 169 SER A CA 1
ATOM 1331 C C . SER A 1 169 ? -21.209 1.450 39.768 1.00 90.75 169 SER A C 1
ATOM 1333 O O . SER A 1 169 ? -20.435 2.072 39.044 1.00 90.75 169 SER A O 1
ATOM 1335 N N . GLN A 1 170 ? -20.923 0.234 40.247 1.00 94.38 170 GLN A N 1
ATOM 1336 C CA . GLN A 1 170 ? -19.702 -0.493 39.882 1.00 94.38 170 GLN A CA 1
ATOM 1337 C C . GLN A 1 170 ? -19.757 -0.955 38.423 1.00 94.38 170 GLN A C 1
ATOM 1339 O O . GLN A 1 170 ? -18.773 -0.821 37.701 1.00 94.38 170 GLN A O 1
ATOM 1344 N N . GLN A 1 171 ? -20.918 -1.438 37.973 1.00 95.75 171 GLN A N 1
ATOM 1345 C CA . GLN A 1 171 ? -21.120 -1.840 36.581 1.00 95.75 171 GLN A CA 1
ATOM 1346 C C . GLN A 1 171 ? -21.037 -0.645 35.624 1.00 95.75 171 GLN A C 1
ATOM 1348 O O . GLN A 1 171 ? -20.369 -0.733 34.598 1.00 95.75 171 GLN A O 1
ATOM 1353 N N . THR A 1 172 ? -21.635 0.498 35.971 1.00 96.06 172 THR A N 1
ATOM 1354 C CA . THR A 1 172 ? -21.518 1.732 35.181 1.00 96.06 172 THR A CA 1
ATOM 1355 C C . THR A 1 172 ? -20.062 2.178 35.071 1.00 96.06 172 THR A C 1
ATOM 1357 O O . THR A 1 172 ? -19.610 2.506 33.977 1.00 96.06 172 THR A O 1
ATOM 1360 N N . HIS A 1 173 ? -19.300 2.142 36.171 1.00 95.88 173 HIS A N 1
ATOM 1361 C CA . HIS A 1 173 ? -17.869 2.451 36.133 1.00 95.88 173 HIS A CA 1
ATOM 1362 C C . HIS A 1 173 ? -17.107 1.497 35.203 1.00 95.88 173 HIS A C 1
ATOM 1364 O O . HIS A 1 173 ? -16.304 1.951 34.393 1.00 95.88 173 HIS A O 1
ATOM 1370 N N . TYR A 1 174 ? -17.376 0.191 35.286 1.00 96.88 174 TYR A N 1
ATOM 1371 C CA . TYR A 1 174 ? -16.760 -0.813 34.416 1.00 96.88 174 TYR A CA 1
ATOM 1372 C C . TYR A 1 174 ? -17.025 -0.545 32.926 1.00 96.88 174 TYR A C 1
ATOM 1374 O O . TYR A 1 174 ? -16.089 -0.534 32.123 1.00 96.88 174 TYR A O 1
ATOM 1382 N N . TRP A 1 175 ? -18.280 -0.282 32.550 1.00 97.56 175 TRP A N 1
ATOM 1383 C CA . TRP A 1 175 ? -18.633 0.001 31.157 1.00 97.56 175 TRP A CA 1
ATOM 1384 C C . TRP A 1 175 ? -18.056 1.327 30.667 1.00 97.56 175 TRP A C 1
ATOM 1386 O O . TRP A 1 175 ? -17.562 1.391 29.544 1.00 97.56 175 TRP A O 1
ATOM 1396 N N . ASN A 1 176 ? -18.039 2.363 31.509 1.00 97.44 176 ASN A N 1
ATOM 1397 C CA . ASN A 1 176 ? -17.404 3.633 31.161 1.00 97.44 176 ASN A CA 1
ATOM 1398 C C . ASN A 1 176 ? -15.898 3.455 30.927 1.00 97.44 176 ASN A C 1
ATOM 1400 O O . ASN A 1 176 ? -15.396 3.888 29.894 1.00 97.44 176 ASN A O 1
ATOM 1404 N N . GLN A 1 177 ? -15.201 2.744 31.821 1.00 98.00 177 GLN A N 1
ATOM 1405 C CA . GLN A 1 177 ? -13.779 2.440 31.660 1.00 98.00 177 GLN A CA 1
ATOM 1406 C C . GLN A 1 177 ? -13.516 1.648 30.372 1.00 98.00 177 GLN A C 1
ATOM 1408 O O . GLN A 1 177 ? -12.635 2.012 29.599 1.00 98.00 177 GLN A O 1
ATOM 1413 N N . THR A 1 178 ? -14.317 0.615 30.101 1.00 97.00 178 THR A N 1
ATOM 1414 C CA . THR A 1 178 ? -14.211 -0.185 28.869 1.00 97.00 178 THR A CA 1
ATOM 1415 C C . THR A 1 178 ? -14.398 0.685 27.623 1.00 97.00 178 THR A C 1
ATOM 1417 O O . THR A 1 178 ? -13.641 0.571 26.659 1.00 97.00 178 THR A O 1
ATOM 1420 N N . GLY A 1 179 ? -15.386 1.584 27.644 1.00 98.00 179 GLY A N 1
ATOM 1421 C CA . GLY A 1 179 ? -15.638 2.518 26.551 1.00 98.00 179 GLY A CA 1
ATOM 1422 C C . GLY A 1 179 ? -14.498 3.517 26.349 1.00 98.00 179 GLY A C 1
ATOM 1423 O O . GLY A 1 179 ? -14.146 3.815 25.210 1.00 98.00 179 GLY A O 1
ATOM 1424 N N . ASP A 1 180 ? -13.900 4.020 27.426 1.00 98.12 180 ASP A N 1
ATOM 1425 C CA . ASP A 1 180 ? -12.794 4.976 27.347 1.00 98.12 180 ASP A CA 1
ATOM 1426 C C . ASP A 1 180 ? -11.486 4.313 26.888 1.00 98.12 180 ASP A C 1
ATOM 1428 O O . ASP A 1 180 ? -10.777 4.881 26.055 1.00 98.12 180 ASP A O 1
ATOM 1432 N N . GLU A 1 181 ? -11.206 3.083 27.328 1.00 97.75 181 GLU A N 1
ATOM 1433 C CA . GLU A 1 181 ? -10.086 2.273 26.830 1.00 97.75 181 GLU A CA 1
ATOM 1434 C C . GLU A 1 181 ? -10.233 1.963 25.331 1.00 97.75 181 GLU A C 1
ATOM 1436 O O . GLU A 1 181 ? -9.281 2.136 24.564 1.00 97.75 181 GLU A O 1
ATOM 1441 N N . ALA A 1 182 ? -11.430 1.564 24.887 1.00 97.25 182 ALA A N 1
ATOM 1442 C CA . ALA A 1 182 ? -11.698 1.300 23.474 1.00 97.25 182 ALA A CA 1
ATOM 1443 C C . ALA A 1 182 ? -11.577 2.574 22.616 1.00 97.25 182 ALA A C 1
ATOM 1445 O O . ALA A 1 182 ? -10.964 2.541 21.549 1.00 97.25 182 ALA A O 1
ATOM 1446 N N . LYS A 1 183 ? -12.070 3.723 23.102 1.00 98.38 183 LYS A N 1
ATOM 1447 C CA . LYS A 1 183 ? -11.878 5.026 22.435 1.00 98.38 183 LYS A CA 1
ATOM 1448 C C . LYS A 1 183 ? -10.410 5.430 22.340 1.00 98.38 183 LYS A C 1
ATOM 1450 O O . LYS A 1 183 ? -10.021 6.020 21.337 1.00 98.38 183 LYS A O 1
ATOM 1455 N N . ALA A 1 184 ? -9.608 5.169 23.372 1.00 97.69 184 ALA A N 1
ATOM 1456 C CA . ALA A 1 184 ? -8.181 5.478 23.336 1.00 97.69 184 ALA A CA 1
ATOM 1457 C C . ALA A 1 184 ? -7.482 4.680 22.226 1.00 97.69 184 ALA A C 1
ATOM 1459 O O . ALA A 1 184 ? -6.789 5.271 21.403 1.00 97.69 184 ALA A O 1
ATOM 1460 N N . ARG A 1 185 ? -7.760 3.373 22.129 1.00 97.31 185 ARG A N 1
ATOM 1461 C CA . ARG A 1 185 ? -7.227 2.523 21.052 1.00 97.31 185 ARG A CA 1
ATOM 1462 C C . ARG A 1 185 ? -7.713 2.936 19.664 1.00 97.31 185 ARG A C 1
ATOM 1464 O O . ARG A 1 185 ? -6.925 2.917 18.725 1.00 97.31 185 ARG A O 1
ATOM 1471 N N . LEU A 1 186 ? -8.976 3.354 19.528 1.00 97.94 186 LEU A N 1
ATOM 1472 C CA . LEU A 1 186 ? -9.494 3.873 18.256 1.00 97.94 186 LEU A CA 1
ATOM 1473 C C . LEU A 1 186 ? -8.665 5.048 17.737 1.00 97.94 186 LEU A C 1
ATOM 1475 O O . LEU A 1 186 ? -8.345 5.068 16.554 1.00 97.94 186 LEU A O 1
ATOM 1479 N N . LYS A 1 187 ? -8.261 5.979 18.610 1.00 97.88 187 LYS A N 1
ATOM 1480 C CA . LYS A 1 187 ? -7.418 7.117 18.211 1.00 97.88 187 LYS A CA 1
ATOM 1481 C C . LYS A 1 187 ? -6.054 6.674 17.680 1.00 97.88 187 LYS A C 1
ATOM 1483 O O . LYS A 1 187 ? -5.565 7.242 16.706 1.00 97.88 187 LYS A O 1
ATOM 1488 N N . ASP A 1 188 ? -5.448 5.662 18.298 1.00 97.62 188 ASP A N 1
ATOM 1489 C CA . ASP A 1 188 ? -4.165 5.120 17.841 1.00 97.62 188 ASP A CA 1
ATOM 1490 C C . ASP A 1 188 ? -4.302 4.450 16.463 1.00 97.62 188 ASP A C 1
ATOM 1492 O O . ASP A 1 188 ? -3.469 4.674 15.582 1.00 97.62 188 ASP A O 1
ATOM 1496 N N . ILE A 1 189 ? -5.379 3.689 16.242 1.00 97.38 189 ILE A N 1
ATOM 1497 C CA . ILE A 1 189 ? -5.674 3.067 14.941 1.00 97.38 189 ILE A CA 1
ATOM 1498 C C . ILE A 1 189 ? -5.962 4.121 13.872 1.00 97.38 189 ILE A C 1
ATOM 1500 O O . ILE A 1 189 ? -5.462 4.010 12.753 1.00 97.38 189 ILE A O 1
ATOM 1504 N N . GLU A 1 190 ? -6.740 5.154 14.197 1.00 98.00 190 GLU A N 1
ATOM 1505 C CA . GLU A 1 190 ? -7.021 6.264 13.281 1.00 98.00 190 GLU A CA 1
ATOM 1506 C C . GLU A 1 190 ? -5.726 6.936 12.823 1.00 98.00 190 GLU A C 1
ATOM 1508 O O . GLU A 1 190 ? -5.524 7.119 11.621 1.00 98.00 190 GLU A O 1
ATOM 1513 N N . LYS A 1 191 ? -4.796 7.187 13.752 1.00 98.00 191 LYS A N 1
ATOM 1514 C CA . LYS A 1 191 ? -3.467 7.712 13.427 1.00 98.00 191 LYS A CA 1
ATOM 1515 C C . LYS A 1 191 ? -2.682 6.771 12.503 1.00 98.00 191 LYS A C 1
ATOM 1517 O O . LYS A 1 191 ? -2.108 7.221 11.514 1.00 98.00 191 LYS A O 1
ATOM 1522 N N . GLN A 1 192 ? -2.667 5.466 12.778 1.00 97.25 192 GLN A N 1
ATOM 1523 C CA . GLN A 1 192 ? -1.982 4.491 11.916 1.00 97.25 192 GLN A CA 1
ATOM 1524 C C . GLN A 1 192 ? -2.606 4.411 10.514 1.00 97.25 192 GLN A C 1
ATOM 1526 O O . GLN A 1 192 ? -1.891 4.286 9.517 1.00 97.25 192 GLN A O 1
ATOM 1531 N N . LEU A 1 193 ? -3.934 4.515 10.411 1.00 97.12 193 LEU A N 1
ATOM 1532 C CA . LEU A 1 193 ? -4.636 4.578 9.130 1.00 97.12 193 LEU A CA 1
ATOM 1533 C C . LEU A 1 193 ? -4.292 5.857 8.356 1.00 97.12 193 LEU A C 1
ATOM 1535 O O . LEU A 1 193 ? -4.144 5.795 7.135 1.00 97.12 193 LEU A O 1
ATOM 1539 N N . GLU A 1 194 ? -4.128 6.998 9.027 1.00 96.81 194 GLU A N 1
ATOM 1540 C CA . GLU A 1 194 ? -3.645 8.239 8.404 1.00 96.81 194 GLU A CA 1
ATOM 1541 C C . GLU A 1 194 ? -2.206 8.105 7.889 1.00 96.81 194 GLU A C 1
ATOM 1543 O O . GLU A 1 194 ? -1.929 8.459 6.740 1.00 96.81 194 GLU A O 1
ATOM 1548 N N . GLU A 1 195 ? -1.308 7.514 8.679 1.00 96.25 195 GLU A N 1
ATOM 1549 C CA . GLU A 1 195 ? 0.067 7.221 8.253 1.00 96.25 195 GLU A CA 1
ATOM 1550 C C . GLU A 1 195 ? 0.098 6.269 7.042 1.00 96.25 195 GLU A C 1
ATOM 1552 O O . GLU A 1 195 ? 0.863 6.481 6.097 1.00 96.25 195 GLU A O 1
ATOM 1557 N N . LEU A 1 196 ? -0.759 5.241 7.016 1.00 96.19 196 LEU A N 1
ATOM 1558 C CA . LEU A 1 196 ? -0.905 4.360 5.853 1.00 96.19 196 LEU A CA 1
ATOM 1559 C C . LEU A 1 196 ? -1.460 5.099 4.635 1.00 96.19 196 LEU A C 1
ATOM 1561 O O . LEU A 1 196 ? -0.959 4.891 3.530 1.00 96.19 196 LEU A O 1
ATOM 1565 N N . ARG A 1 197 ? -2.458 5.975 4.804 1.00 95.94 197 ARG A N 1
ATOM 1566 C CA . ARG A 1 197 ? -2.976 6.812 3.706 1.00 95.94 197 ARG A CA 1
ATOM 1567 C C . ARG A 1 197 ? -1.867 7.672 3.107 1.00 95.94 197 ARG A C 1
ATOM 1569 O O . ARG A 1 197 ? -1.762 7.719 1.886 1.00 95.94 197 ARG A O 1
ATOM 1576 N N . ALA A 1 198 ? -1.005 8.261 3.937 1.00 94.00 198 ALA A N 1
ATOM 1577 C CA . ALA A 1 198 ? 0.162 9.014 3.479 1.00 94.00 198 ALA A CA 1
ATOM 1578 C C . ALA A 1 198 ? 1.186 8.137 2.735 1.00 94.00 198 ALA A C 1
ATOM 1580 O O . ALA A 1 198 ? 1.815 8.600 1.793 1.00 94.00 198 ALA A O 1
ATOM 1581 N N . LYS A 1 199 ? 1.338 6.856 3.092 1.00 92.50 199 LYS A N 1
ATOM 1582 C CA . LYS A 1 199 ? 2.152 5.922 2.291 1.00 92.50 199 LYS A CA 1
ATOM 1583 C C . LYS A 1 199 ? 1.494 5.595 0.951 1.00 92.50 199 LYS A C 1
ATOM 1585 O O . LYS A 1 199 ? 2.200 5.431 -0.038 1.00 92.50 199 LYS A O 1
ATOM 1590 N N . PHE A 1 200 ? 0.165 5.519 0.891 1.00 92.69 200 PHE A N 1
ATOM 1591 C CA . PHE A 1 200 ? -0.562 5.237 -0.348 1.00 92.69 200 PHE A CA 1
ATOM 1592 C C . PHE A 1 200 ? -0.578 6.396 -1.351 1.00 92.69 200 PHE A C 1
ATOM 1594 O O . PHE A 1 200 ? -0.711 6.112 -2.535 1.00 92.69 200 PHE A O 1
ATOM 1601 N N . THR A 1 201 ? -0.397 7.657 -0.932 1.00 91.06 201 THR A N 1
ATOM 1602 C CA . THR A 1 201 ? -0.318 8.807 -1.869 1.00 91.06 201 THR A CA 1
ATOM 1603 C C . THR A 1 201 ? 0.850 8.707 -2.838 1.00 91.06 201 THR A C 1
ATOM 1605 O O . THR A 1 201 ? 0.868 9.371 -3.869 1.00 91.06 201 THR A O 1
ATOM 1608 N N . SER A 1 202 ? 1.822 7.866 -2.504 1.00 87.38 202 SER A N 1
ATOM 1609 C CA . SER A 1 202 ? 2.903 7.529 -3.397 1.00 87.38 202 SER A CA 1
ATOM 1610 C C . SER A 1 202 ? 2.457 6.751 -4.620 1.00 87.38 202 SER A C 1
ATOM 1612 O O . SER A 1 202 ? 3.078 6.902 -5.658 1.00 87.38 202 SER A O 1
ATOM 1614 N N . TYR A 1 203 ? 1.418 5.928 -4.515 1.00 89.50 203 TYR A N 1
ATOM 1615 C CA . TYR A 1 203 ? 0.948 5.085 -5.603 1.00 89.50 203 TYR A CA 1
ATOM 1616 C C . TYR A 1 203 ? -0.096 5.831 -6.443 1.00 89.50 203 TYR A C 1
ATOM 1618 O O . TYR A 1 203 ? -0.918 6.550 -5.874 1.00 89.50 203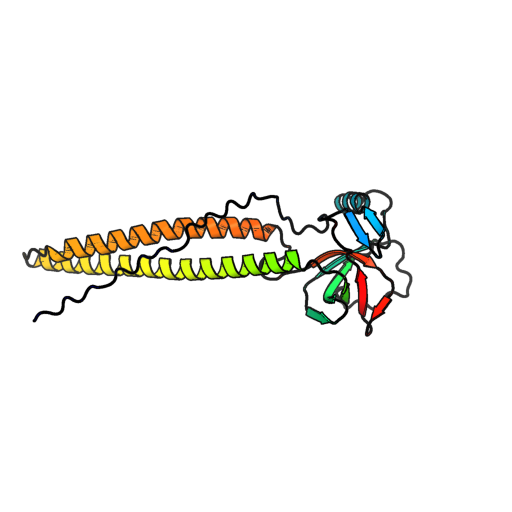 TYR A O 1
ATOM 1626 N N . PRO A 1 204 ? -0.138 5.623 -7.775 1.00 87.50 204 PRO A N 1
ATOM 1627 C CA . PRO A 1 204 ? -1.163 6.232 -8.625 1.00 87.50 204 PRO A CA 1
ATOM 1628 C C . PRO A 1 204 ? -2.593 5.867 -8.206 1.00 87.50 204 PRO A C 1
ATOM 1630 O O . PRO A 1 204 ? -3.518 6.654 -8.387 1.00 87.50 204 PRO A O 1
ATOM 1633 N N . ASP A 1 205 ? -2.774 4.666 -7.649 1.00 90.56 205 ASP A N 1
ATOM 1634 C CA . ASP A 1 205 ? -4.052 4.159 -7.160 1.00 90.56 205 ASP A CA 1
ATOM 1635 C C . ASP A 1 205 ? -3.846 3.425 -5.819 1.00 90.56 205 ASP A C 1
ATOM 1637 O O . ASP A 1 205 ? -3.056 2.486 -5.697 1.00 90.56 205 ASP A O 1
ATOM 1641 N N . ALA A 1 206 ? -4.567 3.867 -4.785 1.00 92.69 206 ALA A N 1
ATOM 1642 C CA . ALA A 1 206 ? -4.502 3.307 -3.434 1.00 92.69 206 ALA A CA 1
ATOM 1643 C C . ALA A 1 206 ? -5.282 1.987 -3.274 1.00 92.69 206 ALA A C 1
ATOM 1645 O O . ALA A 1 206 ? -5.135 1.290 -2.263 1.00 92.69 206 ALA A O 1
ATOM 1646 N N . ALA A 1 207 ? -6.167 1.656 -4.213 1.00 93.94 207 ALA A N 1
ATOM 1647 C CA . ALA A 1 207 ? -6.961 0.432 -4.204 1.00 93.94 207 ALA A CA 1
ATOM 1648 C C . ALA A 1 207 ? -6.305 -0.679 -5.028 1.00 93.94 207 ALA A C 1
ATOM 1650 O O . ALA A 1 207 ? -6.442 -1.856 -4.686 1.00 93.94 207 ALA A O 1
ATOM 1651 N N . LYS A 1 208 ? -5.583 -0.317 -6.090 1.00 94.50 208 LYS A N 1
ATOM 1652 C CA . LYS A 1 208 ? -5.001 -1.272 -7.029 1.00 94.50 208 LYS A CA 1
ATOM 1653 C C . LYS A 1 208 ? -3.581 -0.883 -7.408 1.00 94.50 208 LYS A C 1
ATOM 1655 O O . LYS A 1 208 ? -3.317 0.245 -7.794 1.00 94.50 208 LYS A O 1
ATOM 1660 N N . TYR A 1 209 ? -2.678 -1.859 -7.398 1.00 95.25 209 TYR A N 1
ATOM 1661 C CA . TYR A 1 209 ? -1.328 -1.627 -7.890 1.00 95.25 209 TYR A CA 1
ATOM 1662 C C . TYR A 1 209 ? -1.344 -1.389 -9.405 1.00 95.25 209 TYR A C 1
ATOM 1664 O O . TYR A 1 209 ? -1.787 -2.247 -10.180 1.00 95.25 209 TYR A O 1
ATOM 1672 N N . SER A 1 210 ? -0.832 -0.232 -9.811 1.00 94.75 210 SER A N 1
ATOM 1673 C CA . SER A 1 210 ? -0.527 0.097 -11.198 1.00 94.75 210 SER A CA 1
ATOM 1674 C C . SER A 1 210 ? 0.972 0.291 -11.326 1.00 94.75 210 SER A C 1
ATOM 1676 O O . SER A 1 210 ? 1.584 0.972 -10.505 1.00 94.75 210 SER A O 1
ATOM 1678 N N . VAL A 1 211 ? 1.555 -0.296 -12.366 1.00 94.50 211 VAL A N 1
ATOM 1679 C CA . VAL A 1 211 ? 2.935 -0.000 -12.737 1.00 94.50 211 VAL A CA 1
ATOM 1680 C C . VAL A 1 211 ? 2.960 1.405 -13.325 1.00 94.50 211 VAL A C 1
ATOM 1682 O O . VAL A 1 211 ? 2.090 1.735 -14.128 1.00 94.50 211 VAL A O 1
ATOM 1685 N N . ASP A 1 212 ? 3.943 2.207 -12.932 1.00 93.31 212 ASP A N 1
ATOM 1686 C CA . ASP A 1 212 ? 4.304 3.460 -13.593 1.00 93.31 212 ASP A CA 1
ATOM 1687 C C . ASP A 1 212 ? 5.831 3.560 -13.636 1.00 93.31 212 ASP A C 1
ATOM 1689 O O . ASP A 1 212 ? 6.494 3.784 -12.621 1.00 93.31 212 ASP A O 1
ATOM 1693 N N . THR A 1 213 ? 6.424 3.252 -14.789 1.00 93.94 213 THR A N 1
ATOM 1694 C CA . THR A 1 213 ? 7.881 3.158 -14.909 1.00 93.94 213 THR A CA 1
ATOM 1695 C C . THR A 1 213 ? 8.360 3.432 -16.323 1.00 93.94 213 THR A C 1
ATOM 1697 O O . THR A 1 213 ? 7.652 3.185 -17.295 1.00 93.94 213 THR A O 1
ATOM 1700 N N . PHE A 1 214 ? 9.605 3.883 -16.454 1.00 95.06 214 PHE A N 1
ATOM 1701 C CA . PHE A 1 214 ? 10.289 3.849 -17.740 1.00 95.06 214 PHE A CA 1
ATOM 1702 C C . PHE A 1 214 ? 10.754 2.434 -18.068 1.00 95.06 214 PHE A C 1
ATOM 1704 O O . PHE A 1 214 ? 11.318 1.753 -17.212 1.00 95.06 214 PHE A O 1
ATOM 1711 N N . ALA A 1 215 ? 10.562 2.008 -19.308 1.00 96.06 215 ALA A N 1
ATOM 1712 C CA . ALA A 1 215 ? 11.060 0.735 -19.803 1.00 96.06 215 ALA A CA 1
ATOM 1713 C C . ALA A 1 215 ? 11.632 0.903 -21.213 1.00 96.06 215 ALA A C 1
ATOM 1715 O O . ALA A 1 215 ? 11.158 1.726 -21.997 1.00 96.06 215 ALA A O 1
ATOM 1716 N N . LEU A 1 216 ? 12.674 0.139 -21.517 1.00 96.19 216 LEU A N 1
ATOM 1717 C CA . LEU A 1 216 ? 13.284 0.084 -22.833 1.00 96.19 216 LEU A CA 1
ATOM 1718 C C . LEU A 1 216 ? 12.375 -0.700 -23.782 1.00 96.19 216 LEU A C 1
ATOM 1720 O O . LEU A 1 216 ? 12.010 -1.838 -23.492 1.00 96.19 216 LEU A O 1
ATOM 1724 N N . ASP A 1 217 ? 12.037 -0.104 -24.919 1.00 95.88 217 ASP A N 1
ATOM 1725 C CA . ASP A 1 217 ? 11.388 -0.807 -26.021 1.00 95.88 217 ASP A CA 1
ATOM 1726 C C . ASP A 1 217 ? 12.405 -1.713 -26.728 1.00 95.88 217 ASP A C 1
ATOM 1728 O O . ASP A 1 217 ? 13.345 -1.233 -27.371 1.00 95.88 217 ASP A O 1
ATOM 1732 N N . LEU A 1 218 ? 12.226 -3.030 -26.602 1.00 94.06 218 LEU A N 1
ATOM 1733 C CA . LEU A 1 218 ? 13.106 -4.014 -27.235 1.00 94.06 218 LEU A CA 1
ATOM 1734 C C . LEU A 1 218 ? 12.795 -4.221 -28.722 1.00 94.06 218 LEU A C 1
ATOM 1736 O O . LEU A 1 218 ? 13.549 -4.922 -29.399 1.00 94.06 218 LEU A O 1
ATOM 1740 N N . ARG A 1 219 ? 11.688 -3.657 -29.233 1.00 94.19 219 ARG A N 1
ATOM 1741 C CA . ARG A 1 219 ? 11.134 -3.943 -30.569 1.00 94.19 219 ARG A CA 1
ATOM 1742 C C . ARG A 1 219 ? 10.917 -5.437 -30.820 1.00 94.19 219 ARG A C 1
ATOM 1744 O O . ARG A 1 219 ? 10.997 -5.912 -31.949 1.00 94.19 219 ARG A O 1
ATOM 1751 N N . GLN A 1 220 ? 10.673 -6.180 -29.745 1.00 94.94 220 GLN A N 1
ATOM 1752 C CA . GLN A 1 220 ? 10.376 -7.603 -29.770 1.00 94.94 220 GLN A CA 1
ATOM 1753 C C . GLN A 1 220 ? 8.899 -7.819 -29.473 1.00 94.94 220 GLN A C 1
ATOM 1755 O O . GLN A 1 220 ? 8.292 -7.096 -28.680 1.00 94.94 220 GLN A O 1
ATOM 1760 N N . GLU A 1 221 ? 8.345 -8.861 -30.079 1.00 95.88 221 GLU A N 1
ATOM 1761 C CA . GLU A 1 221 ? 6.996 -9.327 -29.803 1.00 95.88 221 GLU A CA 1
ATOM 1762 C C . GLU A 1 221 ? 7.035 -10.767 -29.305 1.00 95.88 221 GLU A C 1
ATOM 1764 O O . GLU A 1 221 ? 7.773 -11.609 -29.819 1.00 95.88 221 GLU A O 1
ATOM 1769 N N . PHE A 1 222 ? 6.205 -11.062 -28.311 1.00 96.56 222 PHE A N 1
ATOM 1770 C CA . PHE A 1 222 ? 5.988 -12.416 -27.828 1.00 96.56 222 PHE A CA 1
ATOM 1771 C C . PHE A 1 222 ? 4.491 -12.676 -27.731 1.00 96.56 222 PHE A C 1
ATOM 1773 O O . PHE A 1 222 ? 3.771 -11.961 -27.034 1.00 96.56 222 PHE A O 1
ATOM 1780 N N . ALA A 1 223 ? 4.016 -13.690 -28.458 1.00 95.38 223 ALA A N 1
ATOM 1781 C CA . ALA A 1 223 ? 2.590 -13.999 -28.586 1.00 95.38 223 ALA A CA 1
ATOM 1782 C C . ALA A 1 223 ? 1.735 -12.774 -28.994 1.00 95.38 223 ALA A C 1
ATOM 1784 O O . ALA A 1 223 ? 0.640 -12.573 -28.470 1.00 95.38 223 ALA A O 1
ATOM 1785 N N . GLY A 1 224 ? 2.256 -11.938 -29.903 1.00 93.94 224 GLY A N 1
ATOM 1786 C CA . GLY A 1 224 ? 1.582 -10.727 -30.392 1.00 93.94 224 GLY A CA 1
ATOM 1787 C C . GLY A 1 224 ? 1.516 -9.568 -29.388 1.00 93.94 224 GLY A C 1
ATOM 1788 O O . GLY A 1 224 ? 0.730 -8.647 -29.581 1.00 93.94 224 GLY A O 1
ATOM 1789 N N . MET A 1 225 ? 2.294 -9.613 -28.301 1.00 95.56 225 MET A N 1
ATOM 1790 C CA . MET A 1 225 ? 2.428 -8.517 -27.335 1.00 95.56 225 MET A CA 1
ATOM 1791 C C . MET A 1 225 ? 3.839 -7.932 -27.391 1.00 95.56 225 MET A C 1
ATOM 1793 O O . MET A 1 225 ? 4.815 -8.684 -27.381 1.00 95.56 225 MET A O 1
ATOM 1797 N N . HIS A 1 226 ? 3.950 -6.603 -27.379 1.00 96.06 226 HIS A N 1
ATOM 1798 C CA . HIS A 1 226 ? 5.242 -5.919 -27.303 1.00 96.06 226 HIS A CA 1
ATOM 1799 C C . HIS A 1 226 ? 5.929 -6.170 -25.964 1.00 96.06 226 HIS A C 1
ATOM 1801 O O . HIS A 1 226 ? 5.288 -6.149 -24.905 1.00 96.06 226 HIS A O 1
ATOM 1807 N N . VAL A 1 227 ? 7.239 -6.387 -26.023 1.00 96.56 227 VAL A N 1
ATOM 1808 C CA . VAL A 1 227 ? 8.077 -6.655 -24.857 1.00 96.56 227 VAL A CA 1
ATOM 1809 C C . VAL A 1 227 ? 8.890 -5.411 -24.510 1.00 96.56 227 VAL A C 1
ATOM 1811 O O . VAL A 1 227 ? 9.666 -4.911 -25.324 1.00 96.56 227 VAL A O 1
ATOM 1814 N N . TYR A 1 228 ? 8.736 -4.948 -23.274 1.00 97.12 228 TYR A N 1
ATOM 1815 C CA . TYR A 1 228 ? 9.479 -3.831 -22.705 1.00 97.12 228 TYR A CA 1
ATOM 1816 C C . TYR A 1 228 ? 10.343 -4.308 -21.544 1.00 97.12 228 TYR A C 1
ATOM 1818 O O . TYR A 1 228 ? 9.903 -5.124 -20.731 1.00 97.12 228 TYR A O 1
ATOM 1826 N N . GLU A 1 229 ? 11.552 -3.768 -21.427 1.00 96.94 229 GLU A N 1
ATOM 1827 C CA . GLU A 1 229 ? 12.493 -4.115 -20.367 1.00 96.94 229 GLU A CA 1
ATOM 1828 C C . GLU A 1 229 ? 12.699 -2.956 -19.397 1.00 96.94 229 GLU A C 1
ATOM 1830 O O . GLU A 1 229 ? 13.264 -1.920 -19.742 1.00 96.94 229 GLU A O 1
ATOM 1835 N N . ARG A 1 230 ? 12.275 -3.131 -18.140 1.00 95.69 230 ARG A N 1
ATOM 1836 C CA . ARG A 1 230 ? 12.505 -2.121 -17.093 1.00 95.69 230 ARG A CA 1
ATOM 1837 C C . ARG A 1 230 ? 13.991 -1.971 -16.748 1.00 95.69 230 ARG A C 1
ATOM 1839 O O . ARG A 1 230 ? 14.429 -0.876 -16.385 1.00 95.69 230 ARG A O 1
ATOM 1846 N N . GLY A 1 231 ? 14.732 -3.074 -16.844 1.00 94.00 231 GLY A N 1
ATOM 1847 C CA . GLY A 1 231 ? 16.085 -3.239 -16.321 1.00 94.00 231 GLY A CA 1
ATOM 1848 C C . GLY A 1 231 ? 16.110 -3.616 -14.836 1.00 94.00 231 GLY A C 1
ATOM 1849 O O . GLY A 1 231 ? 15.119 -3.490 -14.113 1.00 94.00 231 GLY A O 1
ATOM 1850 N N . PHE A 1 232 ? 17.268 -4.078 -14.374 1.00 93.06 232 PHE A N 1
ATOM 1851 C CA . PHE A 1 232 ? 17.529 -4.372 -12.967 1.00 93.06 232 PHE A CA 1
ATOM 1852 C C . PHE A 1 232 ? 17.987 -3.124 -12.223 1.00 93.06 232 PHE A C 1
ATOM 1854 O O . PHE A 1 232 ? 18.768 -2.333 -12.741 1.00 93.06 232 PHE A O 1
ATOM 1861 N N . VAL A 1 233 ? 17.543 -2.968 -10.982 1.00 88.25 233 VAL A N 1
ATOM 1862 C CA . VAL A 1 233 ? 17.963 -1.866 -10.112 1.00 88.25 233 VAL A CA 1
ATOM 1863 C C . VAL A 1 233 ? 19.274 -2.244 -9.442 1.00 88.25 233 VAL A C 1
ATOM 1865 O O . VAL A 1 233 ? 19.375 -3.324 -8.856 1.00 88.25 233 VAL A O 1
ATOM 1868 N N . TRP A 1 234 ? 20.267 -1.360 -9.514 1.00 75.25 234 TRP A N 1
ATOM 1869 C CA . TRP A 1 234 ? 21.515 -1.543 -8.780 1.00 75.25 234 TRP A CA 1
ATOM 1870 C C . TRP A 1 234 ? 21.258 -1.310 -7.284 1.00 75.25 234 TRP A C 1
ATOM 1872 O O . TRP A 1 234 ? 20.747 -0.252 -6.913 1.00 75.25 234 TRP A O 1
ATOM 1882 N N . LYS A 1 235 ? 21.551 -2.311 -6.448 1.00 65.44 235 LYS A N 1
ATOM 1883 C CA . LYS A 1 235 ? 21.525 -2.203 -4.984 1.00 65.44 235 LYS A CA 1
ATOM 1884 C C . LYS A 1 235 ? 22.940 -2.098 -4.444 1.00 65.44 235 LYS A C 1
ATOM 1886 O O . LYS A 1 235 ? 23.813 -2.798 -5.003 1.00 65.44 235 LYS A O 1
#

Secondary structure (DSSP, 8-state):
-----------------------------TTS--EEEETTEEEE-HHHHHHHHH--SSPSSTTEEEEEEEEEEE-SSSEEEEEEEE--SS---TT-----TTSEEEEEEES--HHHHHHHHHHHHHHHHHHHHHHHHHHHHHHHHHHHHHHHHHHHHHHHTT---HHHHHHHHHHHHHHHHHHHHHHHHHHHHHHHHHHHTTSS-SSS-EEEEEEEEEEEEETTEEEEE--EEP-